Protein AF-A0A7C3X673-F1 (afdb_monomer_lite)

Sequence (249 aa):
MVLISVHFESSAYFNYINYHLGVKIGDMYFELKGDTSVLAHLINKYATKITVDEGGYGYSAEVPESVALAVEYLASIRTSMKEEVEEIVRTGTTKLHKFAEELGLSVEGRTVSSILSTDMTFQNLRLCLIDYPALTLSLCEKTIKFRSEGTGNFLRRLMRGGATEDEMSALEGISLLGERAQEKYMRRLAAGTLSKKALAVAVYRSLSSSKSASRETIKEGVEWLKKNGHEEKAAELIVKKALCEGGCS

Structure (mmCIF, N/CA/C/O backbone):
data_AF-A0A7C3X673-F1
#
_entry.id   AF-A0A7C3X673-F1
#
loop_
_atom_site.group_PDB
_atom_site.id
_atom_site.type_symbol
_atom_site.label_atom_id
_atom_site.label_alt_id
_atom_site.label_comp_id
_atom_site.label_asym_id
_atom_site.label_entity_id
_atom_site.label_seq_id
_atom_site.pdbx_PDB_ins_code
_atom_site.Cartn_x
_atom_site.Cartn_y
_atom_site.Cartn_z
_atom_site.occupancy
_atom_site.B_iso_or_equiv
_atom_site.auth_seq_id
_atom_site.auth_comp_id
_atom_site.auth_asym_id
_atom_site.auth_atom_id
_atom_site.pdbx_PDB_model_num
ATOM 1 N N . MET A 1 1 ? 11.459 -5.564 -29.380 1.00 86.12 1 MET A N 1
ATOM 2 C CA . MET A 1 1 ? 12.667 -4.937 -28.793 1.00 86.12 1 MET A CA 1
ATOM 3 C C . MET A 1 1 ? 12.319 -3.502 -28.469 1.00 86.12 1 MET A C 1
ATOM 5 O O . MET A 1 1 ? 11.624 -2.878 -29.262 1.00 86.12 1 MET A O 1
ATOM 9 N N . VAL A 1 2 ? 12.763 -3.010 -27.319 1.00 91.19 2 VAL A N 1
ATOM 10 C CA . VAL A 1 2 ? 12.484 -1.666 -26.805 1.00 91.19 2 VAL A CA 1
ATOM 11 C C . VAL A 1 2 ? 13.810 -0.946 -26.610 1.00 91.19 2 VAL A C 1
ATOM 13 O O . VAL A 1 2 ? 14.767 -1.537 -26.110 1.00 91.19 2 VAL A O 1
ATOM 16 N N . LEU A 1 3 ? 13.862 0.321 -27.007 1.00 91.88 3 LEU A N 1
ATOM 17 C CA . LEU A 1 3 ? 15.001 1.185 -26.731 1.00 91.88 3 LEU A CA 1
ATOM 18 C C . LEU A 1 3 ? 14.810 1.844 -25.362 1.00 91.88 3 LEU A C 1
ATOM 20 O O . LEU A 1 3 ? 13.778 2.470 -25.112 1.00 91.88 3 LEU A O 1
ATOM 24 N N . ILE A 1 4 ? 15.808 1.700 -24.497 1.00 91.88 4 ILE A N 1
ATOM 25 C CA . ILE A 1 4 ? 15.893 2.399 -23.216 1.00 91.88 4 ILE A CA 1
ATOM 26 C C . ILE A 1 4 ? 17.081 3.344 -23.276 1.00 91.88 4 ILE A C 1
ATOM 28 O O . ILE A 1 4 ? 18.171 2.908 -23.637 1.00 91.88 4 ILE A O 1
ATOM 32 N N . SER A 1 5 ? 16.895 4.595 -22.871 1.00 90.12 5 SER A N 1
ATOM 33 C CA . SER A 1 5 ? 17.994 5.547 -22.702 1.00 90.12 5 SER A CA 1
ATOM 34 C C . SER A 1 5 ? 18.197 5.839 -21.224 1.00 90.12 5 SER A C 1
ATOM 36 O O . SER A 1 5 ? 17.246 6.118 -20.497 1.00 90.12 5 SER A O 1
ATOM 38 N N . VAL A 1 6 ? 19.435 5.734 -20.761 1.00 88.31 6 VAL A N 1
ATOM 39 C CA . VAL A 1 6 ? 19.838 6.030 -19.389 1.00 88.31 6 VAL A CA 1
ATOM 40 C C . VAL A 1 6 ? 20.651 7.311 -19.418 1.00 88.31 6 VAL A C 1
ATOM 42 O O . VAL A 1 6 ? 21.690 7.373 -20.072 1.00 88.31 6 VAL A O 1
ATOM 45 N N . HIS A 1 7 ? 20.179 8.323 -18.700 1.00 87.56 7 HIS A N 1
ATOM 46 C CA . HIS A 1 7 ? 20.768 9.656 -18.670 1.00 87.56 7 HIS A CA 1
ATOM 47 C C . HIS A 1 7 ? 21.308 9.965 -17.283 1.00 87.56 7 HIS A C 1
ATOM 49 O O . HIS A 1 7 ? 20.688 9.632 -16.272 1.00 87.56 7 HIS A O 1
ATOM 55 N N . PHE A 1 8 ? 22.458 10.626 -17.242 1.00 81.94 8 PHE A N 1
ATOM 56 C CA . PHE A 1 8 ? 23.031 11.145 -16.012 1.00 81.94 8 PHE A CA 1
ATOM 57 C C . PHE A 1 8 ? 22.942 12.667 -16.028 1.00 81.94 8 PHE A C 1
ATOM 59 O O . PHE A 1 8 ? 23.611 13.328 -16.821 1.00 81.94 8 PHE A O 1
ATOM 66 N N . GLU A 1 9 ? 22.125 13.223 -15.142 1.00 75.25 9 GLU A N 1
ATOM 67 C CA . GLU A 1 9 ? 21.991 14.664 -14.972 1.00 75.25 9 GLU A CA 1
ATOM 68 C C . GLU A 1 9 ? 22.699 15.085 -13.688 1.00 75.25 9 GLU A C 1
ATOM 70 O O . GLU A 1 9 ? 22.472 14.513 -12.625 1.00 75.25 9 GLU A O 1
ATOM 75 N N . SER A 1 10 ? 23.554 16.103 -13.762 1.00 72.12 10 SER A N 1
ATOM 76 C CA . SER A 1 10 ? 24.190 16.692 -12.583 1.00 72.12 10 SER A CA 1
ATOM 77 C C . SER A 1 10 ? 23.930 18.188 -12.521 1.00 72.12 10 SER A C 1
ATOM 79 O O . SER A 1 10 ? 24.108 18.887 -13.517 1.00 72.12 10 SER A O 1
ATOM 81 N N . SER A 1 11 ? 23.572 18.689 -11.343 1.00 73.75 11 SER A N 1
ATOM 82 C CA . SER A 1 11 ? 23.434 20.116 -11.059 1.00 73.75 11 SER A CA 1
ATOM 83 C C . SER A 1 11 ? 24.325 20.507 -9.882 1.00 73.75 11 SER A C 1
ATOM 85 O O . SER A 1 11 ? 24.439 19.776 -8.900 1.00 73.75 11 SER A O 1
ATOM 87 N N . ALA A 1 12 ? 24.980 21.662 -9.979 1.00 73.81 12 ALA A N 1
ATOM 88 C CA . ALA A 1 12 ? 25.791 22.215 -8.900 1.00 73.81 12 ALA A CA 1
ATOM 89 C C . ALA A 1 12 ? 25.070 23.416 -8.278 1.00 73.81 12 ALA A C 1
ATOM 91 O O . ALA A 1 12 ? 24.723 24.365 -8.979 1.00 73.81 12 ALA A O 1
ATOM 92 N N . TYR A 1 13 ? 24.859 23.382 -6.962 1.00 64.81 13 TYR A N 1
ATOM 93 C CA . TYR A 1 13 ? 24.328 24.499 -6.180 1.00 64.81 13 TYR A CA 1
ATOM 94 C C . TYR A 1 13 ? 25.318 24.840 -5.062 1.00 64.81 13 TYR A C 1
ATOM 96 O O . TYR A 1 13 ? 25.496 24.073 -4.113 1.00 64.81 13 TYR A O 1
ATOM 104 N N .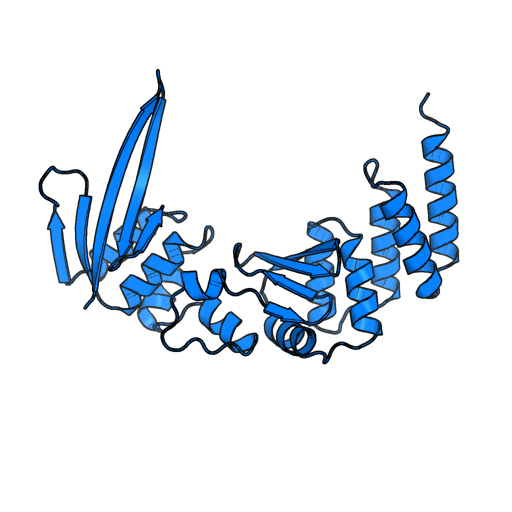 PHE A 1 14 ? 25.973 26.002 -5.172 1.00 78.19 14 PHE A N 1
ATOM 105 C CA . PHE A 1 14 ? 27.088 26.405 -4.302 1.00 78.19 14 PHE A CA 1
ATOM 106 C C . PHE A 1 14 ? 28.176 25.314 -4.212 1.00 78.19 14 PHE A C 1
ATOM 108 O O . PHE A 1 14 ? 28.870 25.068 -5.193 1.00 78.19 14 PHE A O 1
ATOM 115 N N . ASN A 1 15 ? 28.309 24.657 -3.054 1.00 76.69 15 ASN A N 1
ATOM 116 C CA . ASN A 1 15 ? 29.322 23.640 -2.760 1.00 76.69 15 ASN A CA 1
ATOM 117 C C . ASN A 1 15 ? 28.776 22.203 -2.863 1.00 76.69 15 ASN A C 1
ATOM 119 O O . ASN A 1 15 ? 29.459 21.263 -2.462 1.00 76.69 15 ASN A O 1
ATOM 123 N N . TYR A 1 16 ? 27.545 22.025 -3.350 1.00 64.88 16 TYR A N 1
ATOM 124 C CA . TYR A 1 16 ? 26.889 20.724 -3.459 1.00 64.88 16 TYR A CA 1
ATOM 125 C C . TYR A 1 16 ? 26.681 20.350 -4.925 1.00 64.88 16 TYR A C 1
ATOM 127 O O . TYR A 1 16 ? 26.150 21.142 -5.703 1.00 64.88 16 TYR A O 1
ATOM 135 N N . ILE A 1 17 ? 27.081 19.130 -5.288 1.00 72.94 17 ILE A N 1
ATOM 136 C CA . ILE A 1 17 ? 26.741 18.503 -6.567 1.00 72.94 17 ILE A CA 1
ATOM 137 C C . ILE A 1 17 ? 25.599 17.531 -6.295 1.00 72.94 17 ILE A C 1
ATOM 139 O O . ILE A 1 17 ? 25.773 16.559 -5.560 1.00 72.94 17 ILE A O 1
ATOM 143 N N . ASN A 1 18 ? 24.446 17.795 -6.898 1.00 71.00 18 ASN A N 1
ATOM 144 C CA . ASN A 1 18 ? 23.345 16.849 -6.977 1.00 71.00 18 ASN A CA 1
ATOM 145 C C . ASN A 1 18 ? 23.439 16.108 -8.305 1.00 71.00 18 ASN A C 1
ATOM 147 O O . ASN A 1 18 ? 23.712 16.715 -9.340 1.00 71.00 18 ASN A O 1
ATOM 151 N N . TYR A 1 19 ? 23.198 14.804 -8.280 1.00 71.94 19 TYR A N 1
ATOM 152 C CA . TYR A 1 19 ? 23.100 13.993 -9.482 1.00 71.94 19 TYR A CA 1
ATOM 153 C C . TYR A 1 19 ? 21.809 13.184 -9.461 1.00 71.94 19 TYR A C 1
ATOM 155 O O . TYR A 1 19 ? 21.394 12.688 -8.414 1.00 71.94 19 TYR A O 1
ATOM 163 N N . HIS A 1 20 ? 21.196 13.051 -10.631 1.00 75.62 20 HIS A N 1
ATOM 164 C CA . HIS A 1 20 ? 19.985 12.285 -10.866 1.00 75.62 20 HIS A CA 1
ATOM 165 C C . HIS A 1 20 ? 20.243 11.326 -12.024 1.00 75.62 20 HIS A C 1
ATOM 167 O O . HIS A 1 20 ? 20.805 11.702 -13.054 1.00 75.62 20 HIS A O 1
ATOM 173 N N . LEU A 1 21 ? 19.848 10.069 -11.839 1.00 84.19 21 LEU A N 1
ATOM 174 C CA . LEU A 1 21 ? 19.863 9.085 -12.909 1.00 84.19 21 LEU A CA 1
ATOM 175 C C . LEU A 1 21 ? 18.448 8.968 -13.470 1.00 84.19 21 LEU A C 1
ATOM 177 O O . LEU A 1 21 ? 17.522 8.570 -12.763 1.00 84.19 21 LEU A O 1
ATOM 181 N N . GLY A 1 22 ? 18.300 9.332 -14.735 1.00 86.88 22 GLY A N 1
ATOM 182 C CA . GLY A 1 22 ? 17.059 9.239 -15.481 1.00 86.88 22 GLY A CA 1
ATOM 183 C C . GLY A 1 22 ? 17.035 8.008 -16.370 1.00 86.88 22 GLY A C 1
ATOM 184 O O . GLY A 1 22 ? 18.058 7.614 -16.931 1.00 86.88 22 GLY A O 1
ATOM 185 N N . VAL A 1 23 ? 15.861 7.417 -16.540 1.00 88.81 23 VAL A N 1
ATOM 186 C CA . VAL A 1 23 ? 15.622 6.375 -17.533 1.00 88.81 23 VAL A CA 1
ATOM 187 C C . VAL A 1 23 ? 14.457 6.783 -18.416 1.00 88.81 23 VAL A C 1
ATOM 189 O O . VAL A 1 23 ? 13.364 7.057 -17.926 1.00 88.81 23 VAL A O 1
ATOM 192 N N . LYS A 1 24 ? 14.677 6.787 -19.727 1.00 89.50 24 LYS A N 1
ATOM 193 C CA . LYS A 1 24 ? 13.654 7.011 -20.738 1.00 89.50 24 LYS A CA 1
ATOM 194 C C . LYS A 1 24 ? 13.282 5.691 -21.409 1.00 89.50 24 LYS A C 1
ATOM 196 O O . LYS A 1 24 ? 14.154 4.987 -21.915 1.00 89.50 24 LYS A O 1
ATOM 201 N N . ILE A 1 25 ? 11.991 5.367 -21.423 1.00 88.19 25 ILE A N 1
ATOM 202 C CA . ILE A 1 25 ? 11.423 4.196 -22.106 1.00 88.19 25 ILE A CA 1
ATOM 203 C C . ILE A 1 25 ? 10.307 4.697 -23.026 1.00 88.19 25 ILE A C 1
ATOM 205 O O . ILE A 1 25 ? 9.257 5.138 -22.553 1.00 88.19 25 ILE A O 1
ATOM 209 N N . GLY A 1 26 ? 10.537 4.669 -24.342 1.00 83.38 26 GLY A N 1
ATOM 210 C CA . GLY A 1 26 ? 9.650 5.345 -25.296 1.00 83.38 26 GLY A CA 1
ATOM 211 C C . GLY A 1 26 ? 9.579 6.849 -25.004 1.00 83.38 26 GLY A C 1
ATOM 212 O O . GLY A 1 26 ? 10.613 7.507 -24.913 1.00 83.38 26 GLY A O 1
ATOM 213 N N . ASP A 1 27 ? 8.374 7.382 -24.805 1.00 81.19 27 ASP A N 1
ATOM 214 C CA . ASP A 1 27 ? 8.157 8.797 -24.461 1.00 81.19 27 ASP A CA 1
ATOM 215 C C . ASP A 1 27 ? 8.149 9.075 -22.948 1.00 81.19 27 ASP A C 1
ATOM 217 O O . ASP A 1 27 ? 8.059 10.229 -22.527 1.00 81.19 27 ASP A O 1
ATOM 221 N N . MET A 1 28 ? 8.248 8.038 -22.111 1.00 82.25 28 MET A N 1
ATOM 222 C CA . MET A 1 28 ? 8.184 8.182 -20.656 1.00 82.25 28 MET A CA 1
ATOM 223 C C . MET A 1 28 ? 9.577 8.367 -20.061 1.00 82.25 28 MET A C 1
ATOM 225 O O . MET A 1 28 ? 10.482 7.588 -20.354 1.00 82.25 28 MET A O 1
ATOM 229 N N . TYR A 1 29 ? 9.729 9.368 -19.193 1.00 85.19 29 TYR A N 1
ATOM 230 C CA . TYR A 1 29 ? 10.938 9.604 -18.407 1.00 85.19 29 TYR A CA 1
ATOM 231 C C . TYR A 1 29 ? 10.685 9.288 -16.934 1.00 85.19 29 TYR A C 1
ATOM 233 O O . TYR A 1 29 ? 9.700 9.743 -16.349 1.00 85.19 29 TYR A O 1
ATOM 241 N N . PHE A 1 30 ? 11.602 8.539 -16.335 1.00 83.19 30 PHE A N 1
ATOM 242 C CA . PHE A 1 30 ? 11.561 8.142 -14.939 1.00 83.19 30 PHE A CA 1
ATOM 243 C C . PHE A 1 30 ? 12.844 8.567 -14.244 1.00 83.19 30 PHE A C 1
ATOM 245 O O . PHE A 1 30 ? 13.936 8.201 -14.668 1.00 83.19 30 PHE A O 1
ATOM 252 N N . GLU A 1 31 ? 12.719 9.276 -13.129 1.00 83.50 31 GLU A N 1
ATOM 253 C CA . GLU A 1 31 ? 13.823 9.369 -12.181 1.00 83.50 31 GLU A CA 1
ATOM 254 C C . GLU A 1 31 ? 13.985 8.007 -11.496 1.00 83.50 31 GLU A C 1
ATOM 256 O O . GLU A 1 31 ? 13.018 7.460 -10.949 1.00 83.50 31 GLU A O 1
ATOM 261 N N . LEU A 1 32 ? 15.188 7.431 -11.539 1.00 79.69 32 LEU A N 1
ATOM 262 C CA . LEU A 1 32 ? 15.427 6.126 -10.942 1.00 79.69 32 LEU A CA 1
ATOM 263 C C . LEU A 1 32 ? 15.353 6.235 -9.414 1.00 79.69 32 LEU A C 1
ATOM 265 O O . LEU A 1 32 ? 16.250 6.764 -8.764 1.00 79.69 32 LEU A O 1
ATOM 269 N N . LYS A 1 33 ? 14.289 5.674 -8.833 1.00 70.50 33 LYS A N 1
ATOM 270 C CA . LYS A 1 33 ? 14.133 5.554 -7.374 1.00 70.50 33 LYS A CA 1
ATOM 271 C C . LYS A 1 33 ? 14.804 4.308 -6.782 1.00 70.50 33 LYS A C 1
ATOM 273 O O . LYS A 1 33 ? 14.897 4.206 -5.559 1.00 70.50 33 LYS A O 1
ATOM 278 N N . GLY A 1 34 ? 15.175 3.345 -7.626 1.00 69.00 34 GLY A N 1
ATOM 279 C CA . GLY A 1 34 ? 15.757 2.055 -7.248 1.00 69.00 34 GLY A CA 1
ATOM 280 C C . GLY A 1 34 ? 17.289 2.017 -7.286 1.00 69.00 34 GLY A C 1
ATOM 281 O O . GLY A 1 34 ? 17.956 3.019 -7.528 1.00 69.00 34 GLY A O 1
ATOM 282 N N . ASP A 1 35 ? 17.852 0.830 -7.050 1.00 79.31 35 ASP A N 1
ATOM 283 C CA . ASP A 1 35 ? 19.300 0.596 -7.031 1.00 79.31 35 ASP A CA 1
ATOM 284 C C . ASP A 1 35 ? 19.902 0.618 -8.452 1.00 79.31 35 ASP A C 1
ATOM 286 O O . ASP A 1 35 ? 19.551 -0.190 -9.320 1.00 79.31 35 ASP A O 1
ATOM 290 N N . THR A 1 36 ? 20.847 1.532 -8.680 1.00 83.00 36 THR A N 1
ATOM 291 C CA . THR A 1 36 ? 21.546 1.714 -9.962 1.00 83.00 36 THR A CA 1
ATOM 292 C C . THR A 1 36 ? 22.346 0.477 -10.380 1.00 83.00 36 THR A C 1
ATOM 294 O O . THR A 1 36 ? 22.494 0.214 -11.576 1.00 83.00 36 THR A O 1
ATOM 297 N N . SER A 1 37 ? 22.818 -0.326 -9.422 1.00 84.62 37 SER A N 1
ATOM 298 C CA . SER A 1 37 ? 23.549 -1.566 -9.696 1.00 84.62 37 SER A CA 1
ATOM 299 C C . SER A 1 37 ? 22.646 -2.646 -10.294 1.00 84.62 37 SER A C 1
ATOM 301 O O . SER A 1 37 ? 23.075 -3.399 -11.173 1.00 84.62 37 SER A O 1
ATOM 303 N N . VAL A 1 38 ? 21.373 -2.685 -9.885 1.00 87.25 38 VAL A N 1
ATOM 304 C CA . VAL A 1 38 ? 20.370 -3.605 -10.438 1.00 87.25 38 VAL A CA 1
ATOM 305 C C . VAL A 1 38 ? 20.029 -3.202 -11.870 1.00 87.25 38 VAL A C 1
ATOM 307 O O . VAL A 1 38 ? 19.997 -4.065 -12.746 1.00 87.25 38 VAL A O 1
ATOM 310 N N . LEU A 1 39 ? 19.869 -1.902 -12.139 1.00 88.75 39 LEU A N 1
ATOM 311 C CA . LEU A 1 39 ? 19.672 -1.391 -13.500 1.00 88.75 39 LEU A CA 1
ATOM 312 C C . LEU A 1 39 ? 20.838 -1.778 -14.423 1.00 88.75 39 LEU A C 1
ATOM 314 O O . LEU A 1 39 ? 20.620 -2.360 -15.487 1.00 88.75 39 LEU A O 1
ATOM 318 N N . ALA A 1 40 ? 22.076 -1.507 -13.996 1.00 88.00 40 ALA A N 1
ATOM 319 C CA . ALA A 1 40 ? 23.271 -1.848 -14.764 1.00 88.00 40 ALA A CA 1
ATOM 320 C C . ALA A 1 40 ? 23.372 -3.358 -15.025 1.00 88.00 40 ALA A C 1
ATOM 322 O O . ALA A 1 40 ? 23.737 -3.776 -16.123 1.00 88.00 40 ALA A O 1
ATOM 323 N N . HIS A 1 41 ? 23.008 -4.189 -14.041 1.00 89.88 41 HIS A N 1
ATOM 324 C CA . HIS A 1 41 ? 22.981 -5.640 -14.206 1.00 89.88 41 HIS A CA 1
ATOM 325 C C . HIS A 1 41 ? 22.013 -6.086 -15.306 1.00 89.88 41 HIS A C 1
ATOM 327 O O . HIS A 1 41 ? 22.398 -6.888 -16.157 1.00 89.88 41 HIS A O 1
ATOM 333 N N . LEU A 1 42 ? 20.783 -5.565 -15.303 1.00 91.56 42 LEU A N 1
ATOM 334 C CA . LEU A 1 42 ? 19.761 -5.919 -16.292 1.00 91.56 42 LEU A CA 1
ATOM 335 C C . LEU A 1 42 ? 20.205 -5.547 -17.701 1.00 91.56 42 LEU A C 1
ATOM 337 O O . LEU A 1 42 ? 20.123 -6.364 -18.615 1.00 91.56 42 LEU A O 1
ATOM 341 N N . ILE A 1 43 ? 20.717 -4.329 -17.864 1.00 92.00 43 ILE A N 1
ATOM 342 C CA . ILE A 1 43 ? 21.147 -3.829 -19.166 1.00 92.00 43 ILE A CA 1
ATOM 343 C C . ILE A 1 43 ? 22.346 -4.633 -19.669 1.00 92.00 43 ILE A C 1
ATOM 345 O O . ILE A 1 43 ? 22.289 -5.170 -20.769 1.00 92.00 43 ILE A O 1
ATOM 349 N N . ASN A 1 44 ? 23.389 -4.818 -18.856 1.00 90.62 44 ASN A N 1
ATOM 350 C CA . ASN A 1 44 ? 24.581 -5.564 -19.275 1.00 90.62 44 ASN A CA 1
ATOM 351 C C . ASN A 1 44 ? 24.286 -7.024 -19.636 1.00 90.62 44 ASN A C 1
ATOM 353 O O . ASN A 1 44 ? 24.976 -7.607 -20.468 1.00 90.62 44 ASN A O 1
ATOM 357 N N . LYS A 1 45 ? 23.293 -7.634 -18.983 1.00 94.75 45 LYS A N 1
ATOM 358 C CA . LYS A 1 45 ? 22.947 -9.042 -19.186 1.00 94.75 45 LYS A CA 1
ATOM 359 C C . LYS A 1 45 ? 22.029 -9.264 -20.386 1.00 94.75 45 LYS A C 1
ATOM 361 O O . LYS A 1 45 ? 22.157 -10.292 -21.045 1.00 94.75 45 LYS A O 1
ATOM 366 N N . TYR A 1 46 ? 21.096 -8.346 -20.638 1.00 95.25 46 TYR A N 1
ATOM 367 C CA . TYR A 1 46 ? 20.008 -8.566 -21.594 1.00 95.25 46 TYR A CA 1
ATOM 368 C C . TYR A 1 46 ? 20.006 -7.621 -22.800 1.00 95.25 46 TYR A C 1
ATOM 370 O O . TYR A 1 46 ? 19.231 -7.854 -23.729 1.00 95.25 46 TYR A O 1
ATOM 378 N N . ALA A 1 47 ? 20.832 -6.572 -22.816 1.00 93.38 47 ALA A N 1
ATOM 379 C CA . ALA A 1 47 ? 20.920 -5.693 -23.974 1.00 93.38 47 ALA A CA 1
ATOM 380 C C . ALA A 1 47 ? 21.567 -6.411 -25.160 1.00 93.38 47 ALA A C 1
ATOM 382 O O . ALA A 1 47 ? 22.639 -7.003 -25.045 1.00 93.38 47 ALA A O 1
ATOM 383 N N . THR A 1 48 ? 20.931 -6.317 -26.325 1.00 92.62 48 THR A N 1
ATOM 384 C CA . THR A 1 48 ? 21.505 -6.816 -27.583 1.00 92.62 48 THR A CA 1
ATOM 385 C C . THR A 1 48 ? 22.482 -5.825 -28.193 1.00 92.62 48 THR A C 1
ATOM 387 O O . THR A 1 48 ? 23.399 -6.216 -28.913 1.00 92.62 48 THR A O 1
ATOM 390 N N . LYS A 1 49 ? 22.292 -4.537 -27.903 1.00 93.12 49 LYS A N 1
ATOM 391 C CA . LYS A 1 49 ? 23.140 -3.449 -28.374 1.00 93.12 49 LYS A CA 1
ATOM 392 C C . LYS A 1 49 ? 23.139 -2.325 -27.351 1.00 93.12 49 LYS A C 1
ATOM 394 O O . LYS A 1 49 ? 22.082 -1.965 -26.841 1.00 93.12 49 LYS A O 1
ATOM 399 N N . ILE A 1 50 ? 24.315 -1.759 -27.094 1.00 91.75 50 ILE A N 1
ATOM 400 C CA . ILE A 1 50 ? 24.501 -0.574 -26.256 1.00 91.75 50 ILE A CA 1
ATOM 401 C C . ILE A 1 50 ? 25.237 0.466 -27.095 1.00 91.75 50 ILE A C 1
ATOM 403 O O . ILE A 1 50 ? 26.252 0.160 -27.721 1.00 91.75 50 ILE A O 1
ATOM 407 N N . THR A 1 51 ? 24.708 1.683 -27.123 1.00 91.12 51 THR A N 1
ATOM 408 C CA . THR A 1 51 ? 25.288 2.831 -27.825 1.00 91.12 51 THR A CA 1
ATOM 409 C C . THR A 1 51 ? 25.459 3.953 -26.813 1.00 91.12 51 THR A C 1
ATOM 411 O O . THR A 1 51 ? 24.517 4.273 -26.099 1.00 91.12 51 THR A O 1
ATOM 414 N N . VAL A 1 52 ? 26.653 4.527 -26.713 1.00 87.38 52 VAL A N 1
ATOM 415 C CA . VAL A 1 52 ? 26.884 5.705 -25.865 1.00 87.38 52 VAL A CA 1
ATOM 416 C C . VAL A 1 52 ? 26.299 6.922 -26.575 1.00 87.38 52 VAL A C 1
ATOM 418 O O . VAL A 1 52 ? 26.533 7.090 -27.773 1.00 87.38 52 VAL A O 1
ATOM 421 N N . ASP A 1 53 ? 25.538 7.745 -25.857 1.00 81.38 53 ASP A N 1
ATOM 422 C CA . ASP A 1 53 ? 24.891 8.916 -26.450 1.00 81.38 53 ASP A CA 1
ATOM 423 C C . ASP A 1 53 ? 25.944 9.988 -26.802 1.00 81.38 53 ASP A C 1
ATOM 425 O O . ASP A 1 53 ? 26.923 10.199 -26.072 1.00 81.38 53 ASP A O 1
ATOM 429 N N . GLU A 1 54 ? 25.754 10.681 -27.929 1.00 67.12 54 GLU A N 1
ATOM 430 C CA . GLU A 1 54 ? 26.655 11.753 -28.365 1.00 67.12 54 GLU A CA 1
ATOM 431 C C . GLU A 1 54 ? 26.699 12.872 -27.307 1.00 67.12 54 GLU A C 1
ATOM 433 O O . GLU A 1 54 ? 25.677 13.452 -26.952 1.00 67.12 54 GLU A O 1
ATOM 438 N N . GLY A 1 55 ? 27.891 13.163 -26.773 1.00 66.69 55 GLY A N 1
ATOM 439 C CA . GLY A 1 55 ? 28.083 14.139 -25.690 1.00 66.69 55 GLY A CA 1
ATOM 440 C C . GLY A 1 55 ? 28.379 13.540 -24.309 1.00 66.69 55 GLY A C 1
ATOM 441 O O . GLY A 1 55 ? 28.730 14.292 -23.407 1.00 66.69 55 GLY A O 1
ATOM 442 N N . GLY A 1 56 ? 28.334 12.210 -24.144 1.00 58.16 56 GLY A N 1
ATOM 443 C CA . GLY A 1 56 ? 29.004 11.503 -23.038 1.00 58.16 56 GLY A CA 1
ATOM 444 C C . GLY A 1 56 ? 28.267 11.419 -21.692 1.00 58.16 56 GLY A C 1
ATOM 445 O O . GLY A 1 56 ? 28.846 10.909 -20.736 1.00 58.16 56 GLY A O 1
ATOM 446 N N . TYR A 1 57 ? 27.006 11.852 -21.601 1.00 73.50 57 TYR A N 1
ATOM 447 C CA . TYR A 1 57 ? 26.215 11.833 -20.354 1.00 73.50 57 TYR A CA 1
ATOM 448 C C . TYR A 1 57 ? 25.041 10.842 -20.389 1.00 73.50 57 TYR A C 1
ATOM 450 O O . TYR A 1 57 ? 23.952 11.112 -19.881 1.00 73.50 57 TYR A O 1
ATOM 458 N N . GLY A 1 58 ? 25.251 9.678 -21.001 1.00 85.38 58 GLY A N 1
ATOM 459 C CA . GLY A 1 58 ? 24.234 8.637 -21.068 1.00 85.38 58 GLY A CA 1
ATOM 460 C C . GLY A 1 58 ? 24.554 7.539 -22.068 1.00 85.38 58 GLY A C 1
ATOM 461 O O . GLY A 1 58 ? 25.577 7.564 -22.759 1.00 85.38 58 GLY A O 1
ATOM 462 N N . TYR A 1 59 ? 23.672 6.553 -22.124 1.00 89.94 59 TYR A N 1
ATOM 463 C CA . TYR A 1 59 ? 23.712 5.507 -23.132 1.00 89.94 59 TYR A CA 1
ATOM 464 C C . TYR A 1 59 ? 22.305 5.019 -23.451 1.00 89.94 59 TYR A C 1
ATOM 466 O O . TYR A 1 59 ? 21.409 5.030 -22.608 1.00 89.94 59 TYR A O 1
ATOM 474 N N . SER A 1 60 ? 22.150 4.499 -24.657 1.00 92.06 60 SER A N 1
ATOM 475 C CA . SER A 1 60 ? 20.939 3.853 -25.130 1.00 92.06 60 SER A CA 1
ATOM 476 C C . SER A 1 60 ? 21.179 2.356 -25.322 1.00 92.06 60 SER A C 1
ATOM 478 O O . SER A 1 60 ? 22.205 1.940 -25.865 1.00 92.06 60 SER A O 1
ATOM 480 N N . ALA A 1 61 ? 20.242 1.529 -24.869 1.00 93.62 61 ALA A N 1
ATOM 481 C CA . ALA A 1 61 ? 20.312 0.077 -24.932 1.00 93.62 61 ALA A CA 1
ATOM 482 C C . ALA A 1 61 ? 19.044 -0.511 -25.562 1.00 93.62 61 ALA A C 1
ATOM 484 O O . ALA A 1 61 ? 17.925 -0.163 -25.182 1.00 93.62 61 ALA A O 1
ATOM 485 N N . GLU A 1 62 ? 19.220 -1.428 -26.509 1.00 95.31 62 GLU A N 1
ATOM 486 C CA . GLU A 1 62 ? 18.130 -2.231 -27.066 1.00 95.31 62 GLU A CA 1
ATOM 487 C C . GLU A 1 62 ? 17.926 -3.471 -26.196 1.00 95.31 62 GLU A C 1
ATOM 489 O O . GLU A 1 62 ? 18.837 -4.290 -26.056 1.00 95.31 62 GLU A O 1
ATOM 494 N N . VAL A 1 63 ? 16.739 -3.610 -25.604 1.00 95.19 63 VAL A N 1
ATOM 495 C CA . VAL A 1 63 ? 16.409 -4.702 -24.679 1.00 95.19 63 VAL A CA 1
ATOM 496 C C . VAL A 1 63 ? 15.052 -5.350 -25.006 1.00 95.19 63 VAL A C 1
ATOM 498 O O . VAL A 1 63 ? 14.214 -4.756 -25.694 1.00 95.19 63 VAL A O 1
ATOM 501 N N . PRO A 1 64 ? 14.778 -6.568 -24.510 1.00 94.50 64 PRO A N 1
ATOM 502 C CA . PRO A 1 64 ? 13.442 -7.161 -24.552 1.00 94.50 64 PRO A CA 1
ATOM 503 C C . PRO A 1 64 ? 12.388 -6.341 -23.786 1.00 94.50 64 PRO A C 1
ATOM 505 O O . PRO A 1 64 ? 12.702 -5.646 -22.821 1.00 94.50 64 PRO A O 1
ATOM 508 N N . GLU A 1 65 ? 11.112 -6.484 -24.155 1.00 92.75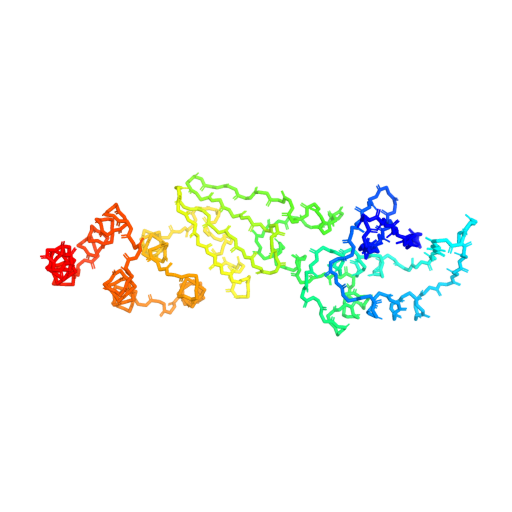 65 GLU A N 1
ATOM 509 C CA . GLU A 1 65 ? 9.990 -5.797 -23.485 1.00 92.75 65 GLU A CA 1
ATOM 510 C C . GLU A 1 65 ? 9.896 -6.125 -21.991 1.00 92.75 65 GLU A C 1
ATOM 512 O O . GLU A 1 65 ? 9.646 -5.239 -21.177 1.00 92.75 65 GLU A O 1
ATOM 517 N N . SER A 1 66 ? 10.175 -7.373 -21.602 1.00 93.62 66 SER A N 1
ATOM 518 C CA . SER A 1 66 ? 10.176 -7.774 -20.192 1.00 93.62 66 SER A CA 1
ATOM 519 C C . SER A 1 66 ? 11.274 -7.083 -19.376 1.00 93.62 66 SER A C 1
ATOM 521 O O . SER A 1 66 ? 11.083 -6.821 -18.189 1.00 93.62 66 SER A O 1
ATOM 523 N N . VAL A 1 67 ? 12.399 -6.725 -20.006 1.00 94.06 67 VAL A N 1
ATOM 524 C CA . VAL A 1 67 ? 13.469 -5.934 -19.380 1.00 94.06 67 VAL A CA 1
ATOM 525 C C . VAL A 1 67 ? 13.051 -4.476 -19.254 1.00 94.06 67 VAL A C 1
ATOM 527 O O . VAL A 1 67 ? 13.250 -3.885 -18.197 1.00 94.06 67 VAL A O 1
ATOM 530 N N . ALA A 1 68 ? 12.408 -3.905 -20.274 1.00 92.75 68 ALA A N 1
ATOM 531 C CA . ALA A 1 68 ? 11.842 -2.561 -20.172 1.00 92.75 68 ALA A CA 1
ATOM 532 C C . ALA A 1 68 ? 10.805 -2.457 -19.047 1.00 92.75 68 ALA A C 1
ATOM 534 O O . ALA A 1 68 ? 10.865 -1.525 -18.247 1.00 92.75 68 ALA A O 1
ATOM 535 N N . LEU A 1 69 ? 9.936 -3.458 -18.903 1.00 92.94 69 LEU A N 1
ATOM 536 C CA . LEU A 1 69 ? 8.985 -3.530 -17.796 1.00 92.94 69 LEU A CA 1
ATOM 537 C C . LEU A 1 69 ? 9.680 -3.630 -16.427 1.00 92.94 69 LEU A C 1
ATOM 539 O O . LEU A 1 69 ? 9.292 -2.955 -15.474 1.00 92.94 69 LEU A O 1
ATOM 543 N N . ALA A 1 70 ? 10.711 -4.468 -16.319 1.00 93.00 70 ALA A N 1
ATOM 544 C CA . ALA A 1 70 ? 11.531 -4.602 -15.117 1.00 93.00 70 ALA A CA 1
ATOM 545 C C . ALA A 1 70 ? 12.191 -3.273 -14.712 1.00 93.00 70 ALA A C 1
ATOM 547 O O . ALA A 1 70 ? 12.207 -2.920 -13.530 1.00 93.00 70 ALA A O 1
ATOM 548 N N . VAL A 1 71 ? 12.688 -2.516 -15.690 1.00 91.88 71 VAL A N 1
ATOM 549 C CA . VAL A 1 71 ? 13.285 -1.195 -15.477 1.00 91.88 71 VAL A CA 1
ATOM 550 C C . VAL A 1 71 ? 12.231 -0.157 -15.084 1.00 91.88 71 VAL A C 1
ATOM 552 O O . VAL A 1 71 ? 12.457 0.580 -14.125 1.00 91.88 71 VAL A O 1
ATOM 555 N N . GLU A 1 72 ? 11.062 -0.133 -15.734 1.00 91.19 72 GLU A N 1
ATOM 556 C CA . GLU A 1 72 ? 9.944 0.742 -15.338 1.00 91.19 72 GLU A CA 1
ATOM 557 C C . GLU A 1 72 ? 9.529 0.475 -13.880 1.00 91.19 72 GLU A C 1
ATOM 559 O O . GLU A 1 72 ? 9.358 1.399 -13.079 1.00 91.19 72 GLU A O 1
ATOM 564 N N . TYR A 1 73 ? 9.417 -0.803 -13.512 1.00 90.75 73 TYR A N 1
ATOM 565 C CA . TYR A 1 73 ? 9.085 -1.229 -12.156 1.00 90.75 73 TYR A CA 1
ATOM 566 C C . TYR A 1 73 ? 10.139 -0.784 -11.135 1.00 90.75 73 TYR A C 1
ATOM 568 O O . TYR A 1 73 ? 9.791 -0.238 -10.087 1.00 90.75 73 TYR A O 1
ATOM 576 N N . LEU A 1 74 ? 11.427 -0.964 -11.451 1.00 89.44 74 LEU A N 1
ATOM 577 C CA . LEU A 1 74 ? 12.546 -0.517 -10.616 1.00 89.44 74 LEU A CA 1
ATOM 578 C C . LEU A 1 74 ? 12.572 1.010 -10.446 1.00 89.44 74 LEU A C 1
ATOM 580 O O . LEU A 1 74 ? 12.868 1.497 -9.356 1.00 89.44 74 LEU A O 1
ATOM 584 N N . ALA A 1 75 ? 12.248 1.767 -11.494 1.00 86.81 75 ALA A N 1
ATOM 585 C CA . ALA A 1 75 ? 12.207 3.225 -11.424 1.00 86.81 75 ALA A CA 1
ATOM 586 C C . ALA A 1 75 ? 11.006 3.733 -10.611 1.00 86.81 75 ALA A C 1
ATOM 588 O O . ALA A 1 75 ? 11.097 4.745 -9.915 1.00 86.81 75 ALA A O 1
ATOM 589 N N . SER A 1 76 ? 9.895 2.998 -10.646 1.00 84.50 76 SER A N 1
ATOM 590 C CA . SER A 1 76 ? 8.656 3.386 -9.972 1.00 84.50 76 SER A CA 1
ATOM 591 C C . SER A 1 76 ? 8.622 3.007 -8.487 1.00 84.50 76 SER A C 1
ATOM 593 O O . SER A 1 76 ? 8.004 3.720 -7.693 1.00 84.50 76 SER A O 1
ATOM 595 N N . ILE A 1 77 ? 9.292 1.917 -8.087 1.00 80.94 77 ILE A N 1
ATOM 596 C CA . ILE A 1 77 ? 9.172 1.325 -6.744 1.00 80.94 77 ILE A CA 1
ATOM 597 C C . ILE A 1 77 ? 10.511 1.327 -6.004 1.00 80.94 77 ILE A C 1
ATOM 599 O O . ILE A 1 77 ? 11.494 0.727 -6.425 1.00 80.94 77 ILE A O 1
ATOM 603 N N . ARG A 1 78 ? 10.517 1.943 -4.815 1.00 70.38 78 ARG A N 1
ATOM 604 C CA . ARG A 1 78 ? 11.719 2.178 -3.987 1.00 70.38 78 ARG A CA 1
ATOM 605 C C . ARG A 1 78 ? 12.373 0.928 -3.385 1.00 70.38 78 ARG A C 1
ATOM 607 O O . ARG A 1 78 ? 13.462 1.032 -2.839 1.00 70.38 78 ARG A O 1
ATOM 614 N N . THR A 1 79 ? 11.697 -0.221 -3.376 1.00 67.00 79 THR A N 1
ATOM 615 C CA . THR A 1 79 ? 12.093 -1.386 -2.547 1.00 67.00 79 THR A CA 1
ATOM 616 C C . THR A 1 79 ? 12.364 -2.664 -3.339 1.00 67.00 79 THR A C 1
ATOM 618 O O . THR A 1 79 ? 12.441 -3.744 -2.759 1.00 67.00 79 THR A O 1
ATOM 621 N N . SER A 1 80 ? 12.516 -2.555 -4.658 1.00 70.81 80 SER A N 1
ATOM 622 C CA . SER A 1 80 ? 12.691 -3.708 -5.542 1.00 70.81 80 SER A CA 1
ATOM 623 C C . SER A 1 80 ? 14.052 -4.382 -5.332 1.00 70.81 80 SER A C 1
ATOM 625 O O . SER A 1 80 ? 15.095 -3.741 -5.448 1.00 70.81 80 SER A O 1
ATOM 627 N N . MET A 1 81 ? 14.043 -5.687 -5.043 1.00 79.94 81 MET A N 1
ATOM 628 C CA . MET A 1 81 ? 15.252 -6.514 -4.921 1.00 79.94 81 MET A CA 1
ATOM 629 C C . MET A 1 81 ? 15.656 -7.097 -6.278 1.00 79.94 81 MET A C 1
ATOM 631 O O . MET A 1 81 ? 14.809 -7.297 -7.149 1.00 79.94 81 MET A O 1
ATOM 635 N N . LYS A 1 82 ? 16.938 -7.434 -6.450 1.00 84.62 82 LYS A N 1
ATOM 636 C CA . LYS A 1 82 ? 17.468 -8.005 -7.698 1.00 84.62 82 LYS A CA 1
ATOM 637 C C . LYS A 1 82 ? 16.682 -9.238 -8.158 1.00 84.62 82 LYS A C 1
ATOM 639 O O . LYS A 1 82 ? 16.353 -9.351 -9.335 1.00 84.62 82 LYS A O 1
ATOM 644 N N . GLU A 1 83 ? 16.352 -10.132 -7.232 1.00 87.94 83 GLU A N 1
ATOM 645 C CA . GLU A 1 83 ? 15.609 -11.368 -7.494 1.00 87.94 83 GLU A CA 1
ATOM 646 C C . GLU A 1 83 ? 14.200 -11.081 -8.020 1.00 87.94 83 GLU A C 1
ATOM 648 O O . GLU A 1 83 ? 13.713 -11.772 -8.909 1.00 87.94 83 GLU A O 1
ATOM 653 N N . GLU A 1 84 ? 13.551 -10.039 -7.497 1.00 88.62 84 GLU A N 1
ATOM 654 C CA . GLU A 1 84 ? 12.227 -9.621 -7.955 1.00 88.62 84 GLU A CA 1
ATOM 655 C C . GLU A 1 84 ? 12.277 -9.064 -9.375 1.00 88.62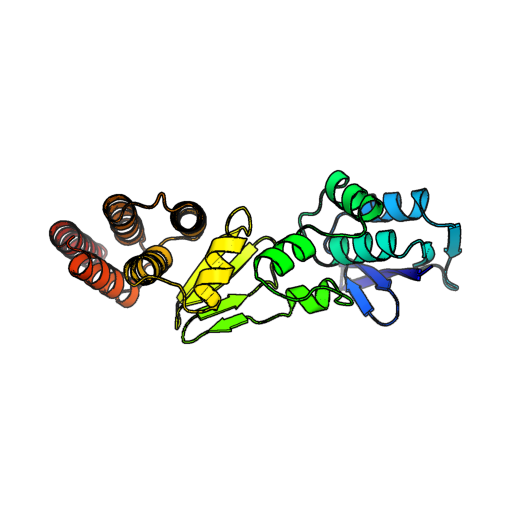 84 GLU A C 1
ATOM 657 O O . GLU A 1 84 ? 11.393 -9.352 -10.177 1.00 88.62 84 GLU A O 1
ATOM 662 N N . VAL A 1 85 ? 13.318 -8.302 -9.707 1.00 91.12 85 VAL A N 1
ATOM 663 C CA . VAL A 1 85 ? 13.443 -7.712 -11.040 1.00 91.12 85 VAL A CA 1
ATOM 664 C C . VAL A 1 85 ? 13.825 -8.760 -12.091 1.00 91.12 85 VAL A C 1
ATOM 666 O O . VAL A 1 85 ? 13.273 -8.755 -13.188 1.00 91.12 85 VAL A O 1
ATOM 669 N N . GLU A 1 86 ? 14.678 -9.726 -11.747 1.00 92.69 86 GLU A N 1
ATOM 670 C CA . GLU A 1 86 ? 14.964 -10.894 -12.599 1.00 92.69 86 GLU A CA 1
ATOM 671 C C . GLU A 1 86 ? 13.717 -11.759 -12.838 1.00 92.69 86 GLU A C 1
ATOM 673 O O . GLU A 1 86 ? 13.479 -12.237 -13.950 1.00 92.69 86 GLU A O 1
ATOM 678 N N . GLU A 1 87 ? 12.869 -11.914 -11.820 1.00 93.50 87 GLU A N 1
ATOM 679 C CA . GLU A 1 87 ? 11.593 -12.612 -11.964 1.00 93.50 87 GLU A CA 1
ATOM 680 C C . GLU A 1 87 ? 10.652 -11.898 -12.946 1.00 93.50 87 GLU A C 1
ATOM 682 O O . GLU A 1 87 ? 9.962 -12.561 -13.726 1.00 93.50 87 GLU A O 1
ATOM 687 N N . ILE A 1 88 ? 10.653 -10.561 -12.968 1.00 94.69 88 ILE A N 1
ATOM 688 C CA . ILE A 1 88 ? 9.893 -9.775 -13.954 1.00 94.69 88 ILE A CA 1
ATOM 689 C C . ILE A 1 88 ? 10.415 -10.040 -15.365 1.00 94.69 88 ILE A C 1
ATOM 691 O O . ILE A 1 88 ? 9.615 -10.289 -16.264 1.00 94.69 88 ILE A O 1
ATOM 695 N N . VAL A 1 89 ? 11.737 -10.054 -15.567 1.00 94.56 89 VAL A N 1
ATOM 696 C CA . VAL A 1 89 ? 12.325 -10.353 -16.885 1.00 94.56 89 VAL A CA 1
ATOM 697 C C . VAL A 1 89 ? 11.893 -11.734 -17.382 1.00 94.56 89 VAL A C 1
ATOM 699 O O . VAL A 1 89 ? 11.568 -11.891 -18.561 1.00 94.56 89 VAL A O 1
ATOM 702 N N . ARG A 1 90 ? 11.849 -12.722 -16.478 1.00 94.38 90 ARG A N 1
ATOM 703 C CA . ARG A 1 90 ? 11.464 -14.108 -16.779 1.00 94.38 90 ARG A CA 1
ATOM 704 C C . ARG A 1 90 ? 9.974 -14.274 -17.076 1.00 94.38 90 ARG A C 1
ATOM 706 O O . ARG A 1 90 ? 9.615 -15.056 -17.950 1.00 94.38 90 ARG A O 1
ATOM 713 N N . THR A 1 91 ? 9.115 -13.602 -16.314 1.00 92.81 91 THR A N 1
ATOM 714 C CA . THR A 1 91 ? 7.656 -13.821 -16.352 1.00 92.81 91 THR A CA 1
ATOM 715 C C . THR A 1 91 ? 6.893 -12.780 -17.161 1.00 92.81 91 THR A C 1
ATOM 717 O O . THR A 1 91 ? 5.717 -12.981 -17.453 1.00 92.81 91 THR A O 1
ATOM 720 N N . GLY A 1 92 ? 7.524 -11.652 -17.492 1.00 91.81 92 GLY A N 1
ATOM 721 C CA . GLY A 1 92 ? 6.863 -10.515 -18.131 1.00 91.81 92 GLY A CA 1
ATOM 722 C C . GLY A 1 92 ? 5.780 -9.868 -17.262 1.00 91.81 92 GLY A C 1
ATOM 723 O O . GLY A 1 92 ? 4.955 -9.125 -17.777 1.00 91.81 92 GLY A O 1
ATOM 724 N N . THR A 1 93 ? 5.741 -10.152 -15.956 1.00 91.69 93 THR A N 1
ATOM 725 C CA . THR A 1 93 ? 4.713 -9.643 -15.036 1.00 91.69 93 THR A CA 1
ATOM 726 C C . THR A 1 93 ? 5.324 -9.191 -13.718 1.00 91.69 93 THR A C 1
ATOM 728 O O . THR A 1 93 ? 6.265 -9.785 -13.200 1.00 91.69 93 THR A O 1
ATOM 731 N N . THR A 1 94 ? 4.758 -8.134 -13.135 1.00 93.19 94 THR A N 1
ATOM 732 C CA . THR A 1 94 ? 5.237 -7.561 -11.867 1.00 93.19 94 THR A CA 1
ATOM 733 C C . THR A 1 94 ? 4.342 -7.966 -10.700 1.00 93.19 94 THR A C 1
ATOM 735 O O . THR A 1 94 ? 3.202 -8.392 -10.895 1.00 93.19 94 THR A O 1
ATOM 738 N N . LYS A 1 95 ? 4.821 -7.807 -9.457 1.00 92.31 95 LYS A N 1
ATOM 739 C CA . LYS A 1 95 ? 3.949 -7.986 -8.282 1.00 92.31 95 LYS A CA 1
ATOM 740 C C . LYS A 1 95 ? 2.791 -6.987 -8.282 1.00 92.31 95 LYS A C 1
ATOM 742 O O . LYS A 1 95 ? 1.694 -7.352 -7.880 1.00 92.31 95 LYS A O 1
ATOM 747 N N . LEU A 1 96 ? 3.019 -5.764 -8.772 1.00 93.62 96 LEU A N 1
ATOM 748 C CA . LEU A 1 96 ? 1.961 -4.767 -8.939 1.00 93.62 96 LEU A CA 1
ATOM 749 C C . LEU A 1 96 ? 0.900 -5.234 -9.944 1.00 93.62 96 LEU A C 1
ATOM 751 O O . LEU A 1 96 ? -0.280 -5.089 -9.654 1.00 93.62 96 LEU A O 1
ATOM 755 N N . HIS A 1 97 ? 1.296 -5.823 -11.078 1.00 94.00 97 HIS A N 1
ATOM 756 C CA . HIS A 1 97 ? 0.353 -6.396 -12.045 1.00 94.00 97 HIS A CA 1
ATOM 757 C C . HIS A 1 97 ? -0.520 -7.472 -11.399 1.00 94.00 97 HIS A C 1
ATOM 759 O O . HIS A 1 97 ? -1.742 -7.363 -11.426 1.00 94.00 97 HIS A O 1
ATOM 765 N N . LYS A 1 98 ? 0.105 -8.443 -10.722 1.00 93.81 98 LYS A N 1
ATOM 766 C CA . LYS A 1 98 ? -0.610 -9.512 -10.005 1.00 93.81 98 LYS A CA 1
ATOM 767 C C . LYS A 1 98 ? -1.570 -8.942 -8.956 1.00 93.81 98 LYS A C 1
ATOM 769 O O . LYS A 1 98 ? -2.718 -9.358 -8.865 1.00 93.81 98 LYS A O 1
ATOM 774 N N . PHE A 1 99 ? -1.126 -7.943 -8.194 1.00 95.44 99 PHE A N 1
ATOM 775 C CA . PHE A 1 99 ? -1.967 -7.281 -7.201 1.00 95.44 99 PHE A CA 1
ATOM 776 C C . PHE A 1 99 ? -3.124 -6.486 -7.834 1.00 95.44 99 PHE A C 1
ATOM 778 O O . PHE A 1 99 ? -4.245 -6.523 -7.336 1.00 95.44 99 PHE A O 1
ATOM 785 N N . ALA A 1 100 ? -2.896 -5.792 -8.950 1.00 94.81 100 ALA A N 1
ATOM 786 C CA . ALA A 1 100 ? -3.939 -5.071 -9.676 1.00 94.81 100 ALA A CA 1
ATOM 787 C C . ALA A 1 100 ? -4.994 -6.030 -10.254 1.00 94.81 100 ALA A C 1
ATOM 789 O O . ALA A 1 100 ? -6.195 -5.769 -10.137 1.00 94.81 100 ALA A O 1
ATOM 790 N N . GLU A 1 101 ? -4.571 -7.178 -10.783 1.00 94.44 101 GLU A N 1
ATOM 791 C CA . GLU A 1 101 ? -5.477 -8.261 -11.170 1.00 94.44 101 GLU A CA 1
ATOM 792 C C . GLU A 1 101 ? -6.266 -8.775 -9.964 1.00 94.44 101 GLU A C 1
ATOM 794 O O . GLU A 1 101 ? -7.488 -8.899 -10.050 1.00 94.44 101 GLU A O 1
ATOM 799 N N . GLU A 1 102 ? -5.627 -8.998 -8.807 1.00 94.62 102 GLU A N 1
ATOM 800 C CA . GLU A 1 102 ? -6.301 -9.349 -7.546 1.00 94.62 102 GLU A CA 1
ATOM 801 C C . GLU A 1 102 ? -7.318 -8.291 -7.100 1.00 94.62 102 GLU A C 1
ATOM 803 O O . GLU A 1 102 ? -8.353 -8.648 -6.547 1.00 94.62 102 GLU A O 1
ATOM 808 N N . LEU A 1 103 ? -7.108 -7.009 -7.397 1.00 94.06 103 LEU A N 1
ATOM 809 C CA . LEU A 1 103 ? -8.101 -5.949 -7.173 1.00 94.06 103 LEU A CA 1
ATOM 810 C C . LEU A 1 103 ? -9.250 -5.970 -8.194 1.00 94.06 103 LEU A C 1
ATOM 812 O O . LEU A 1 103 ? -10.286 -5.337 -7.987 1.00 94.06 103 LEU A O 1
ATOM 816 N N . GLY A 1 104 ? -9.114 -6.755 -9.263 1.00 91.88 104 GLY A N 1
ATOM 817 C CA . GLY A 1 104 ? -10.088 -6.876 -10.344 1.00 91.88 104 GLY A CA 1
ATOM 818 C C . GLY A 1 104 ? -9.931 -5.806 -11.421 1.00 91.88 104 GLY A C 1
ATOM 819 O O . GLY A 1 104 ? -10.911 -5.506 -12.102 1.00 91.88 104 GLY A O 1
ATOM 820 N N . LEU A 1 105 ? -8.738 -5.218 -11.546 1.00 91.75 105 LEU A N 1
ATOM 821 C CA . LEU A 1 105 ? -8.383 -4.305 -12.625 1.00 91.75 105 LEU A CA 1
ATOM 822 C C . LEU A 1 105 ? -7.918 -5.108 -13.844 1.00 91.75 105 LEU A C 1
ATOM 824 O O . LEU A 1 105 ? -7.190 -6.088 -13.701 1.00 91.75 105 LEU A O 1
ATOM 828 N N . SER A 1 106 ? -8.301 -4.664 -15.042 1.00 90.19 106 SER A N 1
ATOM 829 C CA . SER A 1 106 ? -7.638 -5.131 -16.261 1.00 90.19 106 SER A CA 1
ATOM 830 C C . SER A 1 106 ? -6.238 -4.527 -16.318 1.00 90.19 106 SER A C 1
ATOM 832 O O . SER A 1 106 ? -6.081 -3.319 -16.108 1.00 90.19 106 SER A O 1
ATOM 834 N N . VAL A 1 107 ? -5.235 -5.366 -16.565 1.00 90.50 107 VAL A N 1
ATOM 835 C CA . VAL A 1 107 ? -3.819 -4.977 -16.630 1.00 90.50 107 VAL A CA 1
ATOM 836 C C . VAL A 1 107 ? -3.224 -5.075 -18.030 1.00 90.50 107 VAL A C 1
ATOM 838 O O . VAL A 1 107 ? -2.126 -4.577 -18.260 1.00 90.50 107 VAL A O 1
ATOM 841 N N . GLU A 1 108 ? -3.937 -5.689 -18.971 1.00 87.06 108 GLU A N 1
ATOM 842 C CA . GLU A 1 108 ? -3.450 -5.876 -20.333 1.00 87.06 108 GLU A CA 1
ATOM 843 C C . GLU A 1 108 ? -3.182 -4.519 -21.002 1.00 87.06 108 GLU A C 1
ATOM 845 O O . GLU A 1 108 ? -4.026 -3.621 -20.987 1.00 87.06 108 GLU A O 1
ATOM 850 N N . GLY A 1 109 ? -1.968 -4.348 -21.533 1.00 83.12 109 GLY A N 1
ATOM 851 C CA . GLY A 1 109 ? -1.524 -3.104 -22.168 1.00 83.12 109 GLY A CA 1
ATOM 852 C C . GLY A 1 109 ? -1.299 -1.921 -21.216 1.00 83.12 109 GLY A C 1
ATOM 853 O O . GLY A 1 109 ? -1.036 -0.814 -21.687 1.00 83.12 109 GLY A O 1
ATOM 854 N N . ARG A 1 110 ? -1.396 -2.109 -19.893 1.00 87.50 110 ARG A N 1
ATOM 855 C CA . ARG A 1 110 ? -1.161 -1.034 -18.918 1.00 87.50 110 ARG A CA 1
ATOM 856 C C . ARG A 1 110 ? 0.296 -0.991 -18.475 1.00 87.50 110 ARG A C 1
ATOM 858 O O . ARG A 1 110 ? 0.912 -2.013 -18.207 1.00 87.50 110 ARG A O 1
ATOM 865 N N . THR A 1 111 ? 0.822 0.222 -18.352 1.00 89.31 111 THR A N 1
ATOM 866 C CA . THR A 1 111 ? 2.157 0.480 -17.798 1.00 89.31 111 THR A CA 1
ATOM 867 C C . THR A 1 111 ? 2.127 0.461 -16.269 1.00 89.31 111 THR A C 1
ATOM 869 O O . THR A 1 111 ? 1.069 0.665 -15.658 1.00 89.31 111 THR A O 1
ATOM 872 N N . VAL A 1 112 ? 3.286 0.276 -15.625 1.00 91.06 112 VAL A N 1
ATOM 873 C CA . VAL A 1 112 ? 3.401 0.347 -14.152 1.00 91.06 112 VAL A CA 1
ATOM 874 C C . VAL A 1 112 ? 2.864 1.689 -13.652 1.00 91.06 112 VAL A C 1
ATOM 876 O O . VAL A 1 112 ? 2.060 1.738 -12.720 1.00 91.06 112 VAL A O 1
ATOM 879 N N . SER A 1 113 ? 3.227 2.770 -14.336 1.00 89.00 113 SER A N 1
ATOM 880 C CA . SER A 1 113 ? 2.809 4.136 -14.000 1.00 89.00 113 SER A CA 1
ATOM 881 C C . SER A 1 113 ? 1.299 4.352 -14.138 1.00 89.00 113 SER A C 1
ATOM 883 O O . SER A 1 113 ? 0.673 5.001 -13.292 1.00 89.00 113 SER A O 1
ATOM 885 N N . SER A 1 114 ? 0.679 3.761 -15.167 1.00 91.06 114 SER A N 1
ATOM 886 C CA . SER A 1 114 ? -0.780 3.771 -15.332 1.00 91.06 114 SER A CA 1
ATOM 887 C C . SER A 1 114 ? -1.471 3.050 -14.176 1.00 91.06 114 SER A C 1
ATOM 889 O O . SER A 1 114 ? -2.497 3.513 -13.684 1.00 91.06 114 SER A O 1
ATOM 891 N N . ILE A 1 115 ? -0.922 1.923 -13.719 1.00 93.81 115 ILE A N 1
ATOM 892 C CA . ILE A 1 115 ? -1.514 1.168 -12.612 1.00 93.81 115 ILE A CA 1
ATOM 893 C C . ILE A 1 115 ? -1.377 1.943 -11.299 1.00 93.81 115 ILE A C 1
ATOM 895 O O . ILE A 1 115 ? -2.377 2.093 -10.599 1.00 93.81 115 ILE A O 1
ATOM 899 N N . LEU A 1 116 ? -0.200 2.498 -10.993 1.00 92.38 116 LEU A N 1
ATOM 900 C CA . LEU A 1 116 ? 0.041 3.282 -9.769 1.00 92.38 116 LEU A CA 1
ATOM 901 C C . LEU A 1 116 ? -0.839 4.534 -9.667 1.00 92.38 116 LEU A C 1
ATOM 903 O O . LEU A 1 116 ? -1.237 4.916 -8.568 1.00 92.38 116 LEU A O 1
ATOM 907 N N . SER A 1 117 ? -1.163 5.151 -10.804 1.00 90.94 117 SER A N 1
ATOM 908 C CA . SER A 1 117 ? -2.065 6.308 -10.880 1.00 90.94 117 SER A CA 1
ATOM 909 C C . SER A 1 117 ? -3.552 5.936 -10.888 1.00 90.94 117 SER A C 1
ATOM 911 O O . SER A 1 117 ? -4.402 6.824 -10.930 1.00 90.94 117 SER A O 1
ATOM 913 N N . THR A 1 118 ? -3.892 4.642 -10.816 1.00 90.12 118 THR A N 1
ATOM 914 C CA . THR A 1 118 ? -5.291 4.211 -10.707 1.00 90.12 118 THR A CA 1
ATOM 915 C C . THR A 1 118 ? -5.858 4.644 -9.367 1.00 90.12 118 THR A C 1
ATOM 917 O O . THR A 1 118 ? -5.399 4.203 -8.314 1.00 90.12 118 THR A O 1
ATOM 920 N N . ASP A 1 119 ? -6.905 5.456 -9.423 1.00 83.50 119 ASP A N 1
ATOM 921 C CA . ASP A 1 119 ? -7.697 5.821 -8.261 1.00 83.50 119 ASP A CA 1
ATOM 922 C C . ASP A 1 119 ? -8.946 4.942 -8.214 1.00 83.50 119 ASP A C 1
ATOM 924 O O . ASP A 1 119 ? -9.790 4.992 -9.113 1.00 83.50 119 ASP A O 1
ATOM 928 N N . MET A 1 120 ? -9.052 4.091 -7.195 1.00 91.38 120 MET A N 1
ATOM 929 C CA . MET A 1 120 ? -10.246 3.277 -6.992 1.00 91.38 120 MET A CA 1
ATOM 930 C C . MET A 1 120 ? -11.115 3.949 -5.938 1.00 91.38 120 MET A C 1
ATOM 932 O O . MET A 1 120 ? -10.709 4.071 -4.783 1.00 91.38 120 MET A O 1
ATOM 936 N N . THR A 1 121 ? -12.328 4.340 -6.317 1.00 92.06 121 THR A N 1
ATOM 937 C CA . THR A 1 121 ? -13.297 4.974 -5.420 1.00 92.06 121 THR A CA 1
ATOM 938 C C . THR A 1 121 ? -14.590 4.175 -5.368 1.00 92.06 121 THR A C 1
ATOM 940 O O . THR A 1 121 ? -15.085 3.678 -6.379 1.00 92.06 121 THR A O 1
ATOM 943 N N . PHE A 1 122 ? -15.141 4.035 -4.166 1.00 90.50 122 PHE A N 1
ATOM 944 C CA . PHE A 1 122 ? -16.460 3.456 -3.954 1.00 90.50 122 PHE A CA 1
ATOM 945 C C . PHE A 1 122 ? -17.093 4.082 -2.713 1.00 90.50 122 PHE A C 1
ATOM 947 O O . PHE A 1 122 ? -16.577 3.925 -1.610 1.00 90.50 122 PHE A O 1
ATOM 954 N N . GLN A 1 123 ? -18.218 4.783 -2.882 1.00 88.12 123 GLN A N 1
ATOM 955 C CA . GLN A 1 123 ? -18.875 5.529 -1.801 1.00 88.12 123 GLN A CA 1
ATOM 956 C C . GLN A 1 123 ? -17.883 6.458 -1.069 1.00 88.12 123 GLN A C 1
ATOM 958 O O . GLN A 1 123 ? -17.330 7.369 -1.679 1.00 88.12 123 GLN A O 1
ATOM 963 N N . ASN A 1 124 ? -17.652 6.232 0.224 1.00 89.12 124 ASN A N 1
ATOM 964 C CA . ASN A 1 124 ? -16.732 6.985 1.075 1.00 89.12 124 ASN A CA 1
ATOM 965 C C . ASN A 1 124 ? -15.326 6.364 1.171 1.00 89.12 124 ASN A C 1
ATOM 967 O O . ASN A 1 124 ? -14.526 6.807 1.998 1.00 89.12 124 ASN A O 1
ATOM 971 N N . LEU A 1 125 ? -15.034 5.346 0.358 1.00 93.88 125 LEU A N 1
ATOM 972 C CA . LEU A 1 125 ? -13.751 4.658 0.300 1.00 93.88 125 LEU A CA 1
ATOM 973 C C . LEU A 1 125 ? -12.954 5.090 -0.928 1.00 93.88 125 LEU A C 1
ATOM 975 O O . LEU A 1 125 ? -13.478 5.147 -2.044 1.00 93.88 125 LEU A O 1
ATOM 979 N N . ARG A 1 126 ? -11.658 5.318 -0.727 1.00 95.31 126 ARG A N 1
ATOM 980 C CA . ARG A 1 126 ? -10.695 5.587 -1.796 1.00 95.31 126 ARG A CA 1
ATOM 981 C C . ARG A 1 126 ? -9.415 4.799 -1.555 1.00 95.31 126 ARG A C 1
ATOM 983 O O . ARG A 1 126 ? -8.794 4.967 -0.511 1.00 95.31 126 ARG A O 1
ATOM 990 N N . LEU A 1 127 ? -9.011 3.959 -2.500 1.00 96.19 127 LEU A N 1
ATOM 991 C CA . LEU A 1 127 ? -7.766 3.193 -2.438 1.00 96.19 127 LEU A CA 1
ATOM 992 C C . LEU A 1 127 ? -6.731 3.805 -3.387 1.00 96.19 127 LEU A C 1
ATOM 994 O O . LEU A 1 127 ? -6.945 3.863 -4.595 1.00 96.19 127 LEU A O 1
ATOM 998 N N . CYS A 1 128 ? -5.596 4.215 -2.823 1.00 94.88 128 CYS A N 1
ATOM 999 C CA . CYS A 1 128 ? -4.464 4.794 -3.537 1.00 94.88 128 CYS A CA 1
ATOM 1000 C C . CYS A 1 128 ? -3.295 3.799 -3.618 1.00 94.88 128 CYS A C 1
ATOM 1002 O O . CYS A 1 128 ? -2.880 3.231 -2.600 1.00 94.88 128 CYS A O 1
ATOM 1004 N N . LEU A 1 129 ? -2.760 3.622 -4.831 1.00 93.94 129 LEU A N 1
ATOM 1005 C CA . LEU A 1 129 ? -1.663 2.703 -5.161 1.00 93.94 129 LEU A CA 1
ATOM 1006 C C . LEU A 1 129 ? -0.313 3.409 -5.382 1.00 93.94 129 LEU A C 1
ATOM 1008 O O . LEU A 1 129 ? 0.681 2.725 -5.598 1.00 93.94 129 LEU A O 1
ATOM 1012 N N . ILE A 1 130 ? -0.262 4.746 -5.329 1.00 91.50 130 ILE A N 1
ATOM 1013 C CA . ILE A 1 130 ? 0.907 5.557 -5.729 1.00 91.50 130 ILE A CA 1
ATOM 1014 C C . ILE A 1 130 ? 2.203 5.127 -5.020 1.00 91.50 130 ILE A C 1
ATOM 1016 O O . ILE A 1 130 ? 3.260 5.093 -5.646 1.00 91.50 130 ILE A O 1
ATOM 1020 N N . ASP A 1 131 ? 2.115 4.760 -3.740 1.00 89.31 131 ASP A N 1
ATOM 1021 C CA . ASP A 1 131 ? 3.264 4.400 -2.900 1.00 89.31 131 ASP A CA 1
ATOM 1022 C C . ASP A 1 131 ? 3.498 2.879 -2.792 1.00 89.31 131 ASP A C 1
ATOM 1024 O O . ASP A 1 131 ? 4.130 2.404 -1.839 1.00 89.31 131 ASP A O 1
ATOM 1028 N N . TYR A 1 132 ? 2.991 2.090 -3.750 1.00 91.31 132 TYR A N 1
ATOM 1029 C CA . TYR A 1 132 ? 3.096 0.628 -3.738 1.00 91.31 132 TYR A CA 1
ATOM 1030 C C . TYR A 1 132 ? 4.533 0.144 -3.425 1.00 91.31 132 TYR A C 1
ATOM 1032 O O . TYR A 1 132 ? 5.499 0.657 -3.998 1.00 91.31 132 TYR A O 1
ATOM 1040 N N . PRO A 1 133 ? 4.716 -0.860 -2.539 1.00 91.56 133 PRO A N 1
ATOM 1041 C CA . PRO A 1 133 ? 3.702 -1.744 -1.944 1.00 91.56 133 PRO A CA 1
ATOM 1042 C C . PRO A 1 133 ? 2.964 -1.174 -0.725 1.00 91.56 133 PRO A C 1
ATOM 1044 O O . PRO A 1 133 ? 2.132 -1.877 -0.143 1.00 91.56 133 PRO A O 1
ATOM 1047 N N . ALA A 1 134 ? 3.258 0.063 -0.315 1.00 93.00 134 ALA A N 1
ATOM 1048 C CA . ALA A 1 134 ? 2.476 0.751 0.701 1.00 93.00 134 ALA A CA 1
ATOM 1049 C C . ALA A 1 134 ? 1.199 1.317 0.069 1.00 93.00 134 ALA A C 1
ATOM 1051 O O . ALA A 1 134 ? 1.225 2.026 -0.932 1.00 93.00 134 ALA A O 1
ATOM 1052 N N . LEU A 1 135 ? 0.067 0.973 0.662 1.00 95.00 135 LEU A N 1
ATOM 1053 C CA . LEU A 1 135 ? -1.256 1.371 0.223 1.00 95.00 135 LEU A CA 1
ATOM 1054 C C . LEU A 1 135 ? -1.834 2.376 1.204 1.00 95.00 135 LEU A C 1
ATOM 1056 O O . LEU A 1 135 ? -1.618 2.268 2.416 1.00 95.00 135 LEU A O 1
ATOM 1060 N N . THR A 1 136 ? -2.621 3.307 0.675 1.00 95.94 136 THR A N 1
ATOM 1061 C CA . THR A 1 136 ? -3.441 4.208 1.485 1.00 95.94 136 THR A CA 1
ATOM 1062 C C . THR A 1 136 ? -4.905 3.975 1.150 1.00 95.94 136 THR A C 1
ATOM 1064 O O . THR A 1 136 ? -5.317 4.168 0.008 1.00 95.94 136 THR A O 1
ATOM 1067 N N . LEU A 1 137 ? -5.686 3.561 2.145 1.00 96.81 137 LEU A N 1
ATOM 1068 C CA . LEU A 1 137 ? -7.142 3.516 2.070 1.00 96.81 137 LEU A CA 1
ATOM 1069 C C . LEU A 1 137 ? -7.700 4.712 2.838 1.00 96.81 137 LEU A C 1
ATOM 1071 O O . LEU A 1 137 ? -7.525 4.800 4.054 1.00 96.81 137 LEU A O 1
ATOM 1075 N N . SER A 1 138 ? -8.372 5.618 2.142 1.00 95.25 138 SER A N 1
ATOM 1076 C CA . SER A 1 138 ? -9.122 6.698 2.769 1.00 95.25 138 SER A CA 1
ATOM 1077 C C . SER A 1 138 ? -10.557 6.258 3.028 1.00 95.25 138 SER A C 1
ATOM 1079 O O . SER A 1 138 ? -11.202 5.693 2.147 1.00 95.25 138 SER A O 1
ATOM 1081 N N . LEU A 1 139 ? -11.039 6.533 4.235 1.00 91.56 139 LEU A N 1
ATOM 1082 C CA . LEU A 1 139 ? -12.413 6.352 4.683 1.00 91.56 139 LEU A CA 1
ATOM 1083 C C . LEU A 1 139 ? -12.902 7.714 5.184 1.00 91.56 139 LEU A C 1
ATOM 1085 O O . LEU A 1 139 ? -12.503 8.158 6.264 1.00 91.56 139 LEU A O 1
ATOM 1089 N N . CYS A 1 140 ? -13.733 8.389 4.390 1.00 85.19 140 CYS A N 1
ATOM 1090 C CA . CYS A 1 140 ? -14.060 9.806 4.592 1.00 85.19 140 CYS A CA 1
ATOM 1091 C C . CYS A 1 140 ? -12.769 10.660 4.664 1.00 85.19 140 CYS A C 1
ATOM 1093 O O . CYS A 1 140 ? -11.945 10.606 3.755 1.00 85.19 140 CYS A O 1
ATOM 1095 N N . GLU A 1 141 ? -12.568 11.418 5.746 1.00 83.88 141 GLU A N 1
ATOM 1096 C CA . GLU A 1 141 ? -11.375 12.252 5.976 1.00 83.88 141 GLU A CA 1
ATOM 1097 C C . GLU A 1 141 ? -10.206 11.491 6.632 1.00 83.88 141 GLU A C 1
ATOM 1099 O O . GLU A 1 141 ? -9.149 12.065 6.889 1.00 83.88 141 GLU A O 1
ATOM 1104 N N . LYS A 1 142 ? -10.371 10.192 6.917 1.00 90.00 142 LYS A N 1
ATOM 1105 C CA . LYS A 1 142 ? -9.377 9.385 7.639 1.00 90.00 142 LYS A CA 1
ATOM 1106 C C . LYS A 1 142 ? -8.591 8.510 6.685 1.00 90.00 142 LYS A C 1
ATOM 1108 O O . LYS A 1 142 ? -9.132 8.012 5.704 1.00 90.00 142 LYS A O 1
ATOM 1113 N N . THR A 1 143 ? -7.327 8.258 7.007 1.00 94.12 143 THR A N 1
ATOM 1114 C CA . THR A 1 143 ? -6.436 7.433 6.184 1.00 94.12 143 THR A CA 1
ATOM 1115 C C . THR A 1 143 ? -5.900 6.241 6.959 1.00 94.12 143 THR A C 1
ATOM 1117 O O . THR A 1 143 ? -5.430 6.381 8.090 1.00 94.12 143 THR A O 1
ATOM 1120 N N . ILE A 1 144 ? -5.904 5.081 6.313 1.00 96.62 144 ILE A N 1
ATOM 1121 C CA . ILE A 1 144 ? -5.327 3.837 6.808 1.00 96.62 144 ILE A CA 1
ATOM 1122 C C . ILE A 1 144 ? -4.174 3.455 5.884 1.00 96.62 144 ILE A C 1
ATOM 1124 O O . ILE A 1 144 ? -4.387 3.213 4.695 1.00 96.62 144 ILE A O 1
ATOM 1128 N N . LYS A 1 145 ? -2.961 3.375 6.431 1.00 96.00 145 LYS A N 1
ATOM 1129 C CA . LYS A 1 145 ? -1.766 2.939 5.705 1.00 96.00 145 LYS A CA 1
ATOM 1130 C C . LYS A 1 145 ? -1.411 1.501 6.058 1.00 96.00 145 LYS A C 1
ATOM 1132 O O . LYS A 1 145 ? -1.385 1.123 7.230 1.00 96.00 145 LYS A O 1
ATOM 1137 N N . PHE A 1 146 ? -1.144 0.689 5.043 1.00 96.38 146 PHE A N 1
ATOM 1138 C CA . PHE A 1 146 ? -0.813 -0.730 5.200 1.00 96.38 146 PHE A CA 1
ATOM 1139 C C . PHE A 1 146 ? -0.098 -1.261 3.952 1.00 96.38 146 PHE A C 1
ATOM 1141 O O . PHE A 1 146 ? -0.012 -0.570 2.944 1.00 96.38 146 PHE A O 1
ATOM 1148 N N . ARG A 1 147 ? 0.446 -2.480 4.001 1.00 94.44 147 ARG A N 1
ATOM 1149 C CA . ARG A 1 147 ? 1.084 -3.124 2.840 1.00 94.44 147 ARG A CA 1
ATOM 1150 C C . ARG A 1 147 ? 0.100 -3.985 2.049 1.00 94.44 147 ARG A C 1
ATOM 1152 O O . ARG A 1 147 ? -0.795 -4.584 2.638 1.00 94.44 147 ARG A O 1
ATOM 1159 N N . SER A 1 148 ? 0.320 -4.102 0.741 1.00 93.88 148 SER A N 1
ATOM 1160 C CA . SER A 1 148 ? -0.527 -4.874 -0.185 1.00 93.88 148 SER A CA 1
ATOM 1161 C C . SER A 1 148 ? -0.632 -6.376 0.125 1.00 93.88 148 SER A C 1
ATOM 1163 O O . SER A 1 148 ? -1.648 -7.001 -0.187 1.00 93.88 148 SER A O 1
ATOM 1165 N N . GLU A 1 149 ? 0.379 -6.962 0.769 1.00 92.44 149 GLU A N 1
ATOM 1166 C CA . GLU A 1 149 ? 0.483 -8.402 1.038 1.00 92.44 149 GLU A CA 1
ATOM 1167 C C . GLU A 1 149 ? -0.773 -9.001 1.695 1.00 92.44 149 GLU A C 1
ATOM 1169 O O . GLU A 1 149 ? -1.135 -8.663 2.825 1.00 92.44 149 GLU A O 1
ATOM 1174 N N . GLY A 1 150 ? -1.417 -9.941 0.995 1.00 90.00 150 GLY A N 1
ATOM 1175 C CA . GLY A 1 150 ? -2.576 -10.684 1.500 1.00 90.00 150 GLY A CA 1
ATOM 1176 C C . GLY A 1 150 ? -3.871 -9.872 1.592 1.00 90.00 150 GLY A C 1
ATOM 1177 O O . GLY A 1 150 ? -4.821 -10.323 2.226 1.00 90.00 150 GLY A O 1
ATOM 1178 N N . THR A 1 151 ? -3.926 -8.682 0.982 1.00 95.19 151 THR A N 1
ATOM 1179 C CA . THR A 1 151 ? -5.100 -7.792 1.063 1.00 95.19 151 THR A CA 1
ATOM 1180 C C . THR A 1 151 ? -5.919 -7.710 -0.224 1.00 95.19 151 THR A C 1
ATOM 1182 O O . THR A 1 151 ? -7.051 -7.238 -0.167 1.00 95.19 151 THR A O 1
ATOM 1185 N N . GLY A 1 152 ? -5.417 -8.209 -1.362 1.00 93.75 152 GLY A N 1
ATOM 1186 C CA . GLY A 1 152 ? -6.029 -8.015 -2.685 1.00 93.75 152 GLY A CA 1
ATOM 1187 C C . GLY A 1 152 ? -7.492 -8.459 -2.768 1.00 93.75 152 GLY A C 1
ATOM 1188 O O . GLY A 1 152 ? -8.366 -7.654 -3.080 1.00 93.75 152 GLY A O 1
ATOM 1189 N N . ASN A 1 153 ? -7.796 -9.702 -2.378 1.00 93.19 153 ASN A N 1
ATOM 1190 C CA . ASN A 1 153 ? -9.173 -10.221 -2.386 1.00 93.19 153 ASN A CA 1
ATOM 1191 C C . ASN A 1 153 ? -10.116 -9.460 -1.441 1.00 93.19 153 ASN A C 1
ATOM 1193 O O . ASN A 1 153 ? -11.273 -9.207 -1.786 1.00 93.19 153 ASN A O 1
ATOM 1197 N N . PHE A 1 154 ? -9.627 -9.088 -0.254 1.00 95.75 154 PHE A N 1
ATOM 1198 C CA . PHE A 1 154 ? -10.392 -8.287 0.701 1.00 95.75 154 PHE A CA 1
ATOM 1199 C C . PHE A 1 154 ? -10.718 -6.912 0.111 1.00 95.75 154 PHE A C 1
ATOM 1201 O O . PHE A 1 154 ? -11.882 -6.516 0.092 1.00 95.75 154 PHE A O 1
ATOM 1208 N N . LEU A 1 155 ? -9.715 -6.227 -0.445 1.00 96.38 155 LEU A N 1
ATOM 1209 C CA . LEU A 1 155 ? -9.875 -4.915 -1.065 1.00 96.38 155 LEU A CA 1
ATOM 1210 C C . LEU A 1 155 ? -10.764 -4.967 -2.309 1.00 96.38 155 LEU A C 1
ATOM 1212 O O . LEU A 1 155 ? -11.627 -4.111 -2.455 1.00 96.38 155 LEU A O 1
ATOM 1216 N N . ARG A 1 156 ? -10.647 -5.991 -3.164 1.00 95.50 156 ARG A N 1
ATOM 1217 C CA . ARG A 1 156 ? -11.559 -6.189 -4.305 1.00 95.50 156 ARG A CA 1
ATOM 1218 C C . ARG A 1 156 ? -13.014 -6.221 -3.847 1.00 95.50 156 ARG A C 1
ATOM 1220 O O . ARG A 1 156 ? -13.861 -5.562 -4.443 1.00 95.50 156 ARG A O 1
ATOM 1227 N N . ARG A 1 157 ? -13.315 -7.006 -2.808 1.00 94.88 157 ARG A N 1
ATOM 1228 C CA . ARG A 1 157 ? -14.676 -7.113 -2.265 1.00 94.88 157 ARG A CA 1
ATOM 1229 C C . ARG A 1 157 ? -15.128 -5.793 -1.642 1.00 94.88 157 ARG A C 1
ATOM 1231 O O . ARG A 1 157 ? -16.237 -5.349 -1.927 1.00 94.88 157 ARG A O 1
ATOM 1238 N N . LEU A 1 158 ? -14.263 -5.166 -0.847 1.00 95.00 158 LEU A N 1
ATOM 1239 C CA . LEU A 1 158 ? -14.501 -3.872 -0.206 1.00 95.00 158 LEU A CA 1
ATOM 1240 C C . LEU A 1 158 ? -14.848 -2.786 -1.241 1.00 95.00 158 LEU A C 1
ATOM 1242 O O . LEU A 1 158 ? -15.892 -2.151 -1.138 1.00 95.00 158 LEU A O 1
ATOM 1246 N N . MET A 1 159 ? -14.036 -2.647 -2.293 1.00 94.38 159 MET A N 1
ATOM 1247 C CA . MET A 1 159 ? -14.210 -1.642 -3.351 1.00 94.38 159 MET A CA 1
ATOM 1248 C C . MET A 1 159 ? -15.389 -1.927 -4.298 1.00 94.38 159 MET A C 1
ATOM 1250 O O . MET A 1 159 ? -15.725 -1.088 -5.127 1.00 94.38 159 MET A O 1
ATOM 1254 N N . ARG A 1 160 ? -16.035 -3.095 -4.189 1.00 93.25 160 ARG A N 1
ATOM 1255 C CA . ARG A 1 160 ? -17.260 -3.455 -4.928 1.00 93.25 160 ARG A CA 1
ATOM 1256 C C . ARG A 1 160 ? -18.522 -3.391 -4.060 1.00 93.25 160 ARG A C 1
ATOM 1258 O O . ARG A 1 160 ? -19.564 -3.896 -4.467 1.00 93.25 160 ARG A O 1
ATOM 1265 N N . GLY A 1 161 ? -18.429 -2.823 -2.857 1.00 90.25 161 GLY A N 1
ATOM 1266 C CA . GLY A 1 161 ? -19.555 -2.717 -1.925 1.00 90.25 161 GLY A CA 1
ATOM 1267 C C . GLY A 1 161 ? -19.923 -4.014 -1.213 1.00 90.25 161 GLY A C 1
ATOM 1268 O O . GLY A 1 161 ? -20.992 -4.102 -0.623 1.00 90.25 161 GLY A O 1
ATOM 1269 N N . GLY A 1 162 ? -19.050 -5.023 -1.238 1.00 90.44 162 GLY A N 1
ATOM 1270 C CA . GLY A 1 162 ? -19.256 -6.291 -0.535 1.00 90.44 162 GLY A CA 1
ATOM 1271 C C . GLY A 1 162 ? -18.769 -6.288 0.918 1.00 90.44 162 GLY A C 1
ATOM 1272 O O . GLY A 1 162 ? -18.507 -7.364 1.460 1.00 90.44 162 GLY A O 1
ATOM 1273 N N . ALA A 1 163 ? -18.557 -5.114 1.516 1.00 90.00 163 ALA A N 1
ATOM 1274 C CA . ALA A 1 163 ? -18.106 -4.973 2.897 1.00 90.00 163 ALA A CA 1
ATOM 1275 C C . ALA A 1 163 ? -19.274 -5.174 3.867 1.00 90.00 163 ALA A C 1
ATOM 1277 O O . ALA A 1 163 ? -20.365 -4.651 3.641 1.00 90.00 163 ALA A O 1
ATOM 1278 N N . THR A 1 164 ? -19.052 -5.910 4.953 1.00 93.12 164 THR A N 1
ATOM 1279 C CA . THR A 1 164 ? -20.056 -6.014 6.021 1.00 93.12 164 THR A CA 1
ATOM 1280 C C . THR A 1 164 ? -20.015 -4.778 6.921 1.00 93.12 164 THR A C 1
ATOM 1282 O O . THR A 1 164 ? -19.000 -4.083 6.997 1.00 93.12 164 THR A O 1
ATOM 1285 N N . GLU A 1 165 ? -21.097 -4.509 7.655 1.00 92.56 165 GLU A N 1
ATOM 1286 C CA . GLU A 1 165 ? -21.121 -3.418 8.644 1.00 92.56 165 GLU A CA 1
ATOM 1287 C C . GLU A 1 165 ? -20.020 -3.573 9.705 1.00 92.56 165 GLU A C 1
ATOM 1289 O O . GLU A 1 165 ? -19.391 -2.594 10.107 1.00 92.56 165 GLU A O 1
ATOM 1294 N N . ASP A 1 166 ? -19.733 -4.814 10.104 1.00 93.94 166 ASP A N 1
ATOM 1295 C CA . ASP A 1 166 ? -18.667 -5.144 11.049 1.00 93.94 166 ASP A CA 1
ATOM 1296 C C . ASP A 1 166 ? -17.277 -4.806 10.498 1.00 93.94 166 ASP A C 1
ATOM 1298 O O . ASP A 1 166 ? -16.418 -4.320 11.235 1.00 93.94 166 ASP A O 1
ATOM 1302 N N . GLU A 1 167 ? -17.047 -5.030 9.205 1.00 95.50 167 GLU A N 1
ATOM 1303 C CA . GLU A 1 167 ? -15.790 -4.672 8.546 1.00 95.50 167 GLU A CA 1
ATOM 1304 C C . GLU A 1 167 ? -15.643 -3.165 8.398 1.00 95.50 167 GLU A C 1
ATOM 1306 O O . GLU A 1 167 ? -14.566 -2.635 8.665 1.00 95.50 167 GLU A O 1
ATOM 1311 N N . MET A 1 168 ? -16.723 -2.466 8.044 1.00 94.88 168 MET A N 1
ATOM 1312 C CA . MET A 1 168 ? -16.725 -1.004 7.987 1.00 94.88 168 MET A CA 1
ATOM 1313 C C . MET A 1 168 ? -16.445 -0.404 9.366 1.00 94.88 168 MET A C 1
ATOM 1315 O O . MET A 1 168 ? -15.572 0.455 9.494 1.00 94.88 168 MET A O 1
ATOM 1319 N N . SER A 1 169 ? -17.083 -0.920 10.421 1.00 95.31 169 SER A N 1
ATOM 1320 C CA . SER A 1 169 ? -16.777 -0.485 11.785 1.00 95.31 169 SER A CA 1
ATOM 1321 C C . SER A 1 169 ? -15.346 -0.850 12.192 1.00 95.31 169 SER A C 1
ATOM 1323 O O . SER A 1 169 ? -14.672 -0.058 12.849 1.00 95.31 169 SER A O 1
ATOM 1325 N N . ALA A 1 170 ? -14.814 -1.999 11.767 1.00 97.06 170 ALA A N 1
ATOM 1326 C CA . ALA A 1 170 ? -13.415 -2.335 12.016 1.00 97.06 170 ALA A CA 1
ATOM 1327 C C . ALA A 1 170 ? -12.450 -1.357 11.323 1.00 97.06 170 ALA A C 1
ATOM 1329 O O . ALA A 1 170 ? -11.472 -0.947 11.947 1.00 97.06 170 ALA A O 1
ATOM 1330 N N . LEU A 1 171 ? -12.726 -0.940 10.083 1.00 97.00 171 LEU A N 1
ATOM 1331 C CA . LEU A 1 171 ? -11.930 0.066 9.369 1.00 97.00 171 LEU A CA 1
ATOM 1332 C C . LEU A 1 171 ? -11.949 1.422 10.089 1.00 97.00 171 LEU A C 1
ATOM 1334 O O . LEU A 1 171 ? -10.888 2.021 10.276 1.00 97.00 171 LEU A O 1
ATOM 1338 N N . GLU A 1 172 ? -13.111 1.866 10.578 1.00 95.88 172 GLU A N 1
ATOM 1339 C CA . GLU A 1 172 ? -13.215 3.064 11.427 1.00 95.88 172 GLU A CA 1
ATOM 1340 C C . GLU A 1 172 ? -12.304 2.947 12.658 1.00 95.88 172 GLU A C 1
ATOM 1342 O O . GLU A 1 172 ? -11.515 3.850 12.936 1.00 95.88 172 GLU A O 1
ATOM 1347 N N . GLY A 1 173 ? -12.340 1.810 13.358 1.00 96.81 173 GLY A N 1
ATOM 1348 C CA . GLY A 1 173 ? -11.493 1.573 14.528 1.00 96.81 173 GLY A CA 1
ATOM 1349 C C . GLY A 1 173 ? -10.002 1.529 14.186 1.00 96.81 173 GLY A C 1
ATOM 1350 O O . GLY A 1 173 ? -9.177 2.068 14.921 1.00 96.81 173 GLY A O 1
ATOM 1351 N N . ILE A 1 174 ? -9.641 0.927 13.051 1.00 97.69 174 ILE A N 1
ATOM 1352 C CA . ILE A 1 174 ? -8.258 0.869 12.562 1.00 97.69 174 ILE A CA 1
ATOM 1353 C C . ILE A 1 174 ? -7.733 2.270 12.241 1.00 97.69 174 ILE A C 1
ATOM 1355 O O . ILE A 1 174 ? -6.580 2.564 12.555 1.00 97.69 174 ILE A O 1
ATOM 1359 N N . SER A 1 175 ? -8.563 3.151 11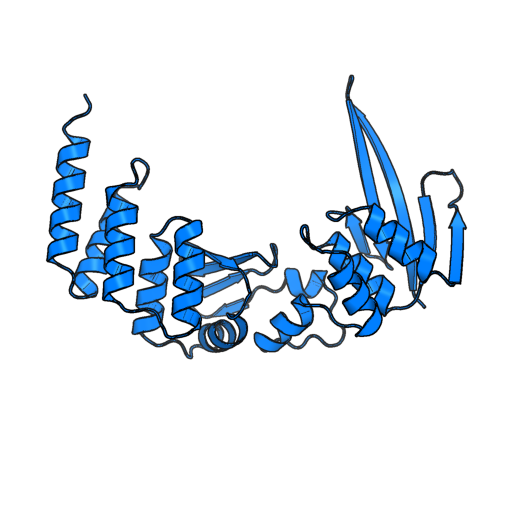.681 1.00 96.12 175 SER A N 1
ATOM 1360 C CA . SER A 1 175 ? -8.163 4.525 11.347 1.00 96.12 175 SER A CA 1
ATOM 1361 C C . SER A 1 175 ? -7.704 5.352 12.561 1.00 96.12 175 SER A C 1
ATOM 1363 O O . SER A 1 175 ? -6.908 6.272 12.409 1.00 96.12 175 SER A O 1
ATOM 1365 N N . LEU A 1 176 ? -8.115 4.968 13.776 1.00 95.25 176 LEU A N 1
ATOM 1366 C CA . LEU A 1 176 ? -7.734 5.605 15.047 1.00 95.25 176 LEU A CA 1
ATOM 1367 C C . LEU A 1 176 ? -6.388 5.108 15.615 1.00 95.25 176 LEU A C 1
ATOM 1369 O O . LEU A 1 176 ? -5.964 5.497 16.712 1.00 95.25 176 LEU A O 1
ATOM 1373 N N . LEU A 1 177 ? -5.727 4.186 14.918 1.00 95.50 177 LEU A N 1
ATOM 1374 C CA . LEU A 1 177 ? -4.454 3.602 15.328 1.00 95.50 177 LEU A CA 1
ATOM 1375 C C . LEU A 1 177 ? -3.277 4.318 14.654 1.00 95.50 177 LEU A C 1
ATOM 1377 O O . LEU A 1 177 ? -3.399 4.828 13.546 1.00 95.50 177 LEU A O 1
ATOM 1381 N N . GLY A 1 178 ? -2.102 4.293 15.289 1.00 92.75 178 GLY A N 1
ATOM 1382 C CA . GLY A 1 178 ? -0.856 4.702 14.626 1.00 92.75 178 GLY A CA 1
ATOM 1383 C C . GLY A 1 178 ? -0.452 3.738 13.500 1.00 92.75 178 GLY A C 1
ATOM 1384 O O . GLY A 1 178 ? -0.790 2.555 13.551 1.00 92.75 178 GLY A O 1
ATOM 1385 N N . GLU A 1 179 ? 0.323 4.213 12.519 1.00 92.12 179 GLU A N 1
ATOM 1386 C CA . GLU A 1 179 ? 0.621 3.505 11.254 1.00 92.12 179 GLU A CA 1
ATOM 1387 C C . GLU A 1 179 ? 1.063 2.037 11.433 1.00 92.12 179 GLU A C 1
ATOM 1389 O O . GLU A 1 179 ? 0.510 1.133 10.812 1.00 92.12 179 GLU A O 1
ATOM 1394 N N . ARG A 1 180 ? 1.994 1.748 12.357 1.00 92.25 180 ARG A N 1
ATOM 1395 C CA . ARG A 1 180 ? 2.442 0.360 12.625 1.00 92.25 180 ARG A CA 1
ATOM 1396 C C . ARG A 1 180 ? 1.308 -0.558 13.088 1.00 92.25 180 ARG A C 1
ATOM 1398 O O . ARG A 1 180 ? 1.300 -1.756 12.805 1.00 92.25 180 ARG A O 1
ATOM 1405 N N . ALA A 1 181 ? 0.376 -0.018 13.868 1.00 95.06 181 ALA A N 1
ATOM 1406 C CA . ALA A 1 181 ? -0.786 -0.763 14.318 1.00 95.06 181 ALA A CA 1
ATOM 1407 C C . ALA A 1 181 ? -1.823 -0.881 13.192 1.00 95.06 181 ALA A C 1
ATOM 1409 O O . ALA A 1 181 ? -2.386 -1.963 13.040 1.00 95.06 181 ALA A O 1
ATOM 1410 N N . GLN A 1 182 ? -2.012 0.155 12.368 1.00 96.94 182 GLN A N 1
ATOM 1411 C CA . GLN A 1 182 ? -2.868 0.081 11.180 1.00 96.94 182 GLN A CA 1
ATOM 1412 C C . GLN A 1 182 ? -2.480 -1.101 10.288 1.00 96.94 182 GLN A C 1
ATOM 1414 O O . GLN A 1 182 ? -3.322 -1.954 10.018 1.00 96.94 182 GLN A O 1
ATOM 1419 N N . GLU A 1 183 ? -1.195 -1.237 9.949 1.00 96.12 183 GLU A N 1
ATOM 1420 C CA . GLU A 1 183 ? -0.692 -2.353 9.137 1.00 96.12 183 GLU A CA 1
ATOM 1421 C C . GLU A 1 183 ? -1.046 -3.722 9.745 1.00 96.12 183 GLU A C 1
ATOM 1423 O O . GLU A 1 183 ? -1.622 -4.593 9.084 1.00 96.12 183 GLU A O 1
ATOM 1428 N N . LYS A 1 184 ? -0.756 -3.907 11.039 1.00 96.00 184 LYS A N 1
ATOM 1429 C CA . LYS A 1 184 ? -1.035 -5.160 11.755 1.00 96.00 184 LYS A CA 1
ATOM 1430 C C . LYS A 1 184 ? -2.523 -5.508 11.757 1.00 96.00 184 LYS A C 1
ATOM 1432 O O . LYS A 1 184 ? -2.880 -6.677 11.589 1.00 96.00 184 LYS A O 1
ATOM 1437 N N . TYR A 1 185 ? -3.380 -4.529 12.031 1.00 97.50 185 TYR A N 1
ATOM 1438 C CA . TYR A 1 185 ? -4.815 -4.756 12.168 1.00 97.50 185 TYR A CA 1
ATOM 1439 C C . TYR A 1 185 ? -5.511 -4.886 10.809 1.00 97.50 185 TYR A C 1
ATOM 1441 O O . TYR A 1 185 ? -6.396 -5.732 10.694 1.00 97.50 185 TYR A O 1
ATOM 1449 N N . MET A 1 186 ? -5.040 -4.191 9.769 1.00 97.69 186 MET A N 1
ATOM 1450 C CA . MET A 1 186 ? -5.492 -4.395 8.388 1.00 97.69 186 MET A CA 1
ATOM 1451 C C . MET A 1 186 ? -5.216 -5.811 7.899 1.00 97.69 186 MET A C 1
ATOM 1453 O O . MET A 1 186 ? -6.116 -6.457 7.370 1.00 97.69 186 MET A O 1
ATOM 1457 N N . ARG A 1 187 ? -4.015 -6.348 8.150 1.00 96.06 187 ARG A N 1
ATOM 1458 C CA . ARG A 1 187 ? -3.693 -7.738 7.783 1.00 96.06 187 ARG A CA 1
ATOM 1459 C C . ARG A 1 187 ? -4.626 -8.742 8.467 1.00 96.06 187 ARG A C 1
ATOM 1461 O O . ARG A 1 187 ? -5.070 -9.701 7.847 1.00 96.06 187 ARG A O 1
ATOM 1468 N N . ARG A 1 188 ? -4.948 -8.519 9.746 1.00 96.94 188 ARG A N 1
ATOM 1469 C CA . ARG A 1 188 ? -5.885 -9.377 10.495 1.00 96.94 188 ARG A CA 1
ATOM 1470 C C . ARG A 1 188 ? -7.315 -9.266 9.979 1.00 96.94 188 ARG A C 1
ATOM 1472 O O . ARG A 1 188 ? -7.995 -10.287 9.919 1.00 96.94 188 ARG A O 1
ATOM 1479 N N . LEU A 1 189 ? -7.750 -8.055 9.628 1.00 97.19 189 LEU A N 1
ATOM 1480 C CA . LEU A 1 189 ? -9.068 -7.809 9.049 1.00 97.19 189 LEU A CA 1
ATOM 1481 C C . LEU A 1 189 ? -9.197 -8.506 7.692 1.00 97.19 189 LEU A C 1
ATOM 1483 O O . LEU A 1 189 ? -10.121 -9.289 7.505 1.00 97.19 189 LEU A O 1
ATOM 1487 N N . ALA A 1 190 ? -8.219 -8.319 6.802 1.00 96.19 190 ALA A N 1
ATOM 1488 C CA . ALA A 1 190 ? -8.191 -8.962 5.490 1.00 96.19 190 ALA A CA 1
ATOM 1489 C C . ALA A 1 190 ? -8.178 -10.499 5.576 1.00 96.19 190 ALA A C 1
ATOM 1491 O O . ALA A 1 190 ? -8.801 -11.167 4.757 1.00 96.19 190 ALA A O 1
ATOM 1492 N N . ALA A 1 191 ? -7.520 -11.058 6.597 1.00 95.50 191 ALA A N 1
ATOM 1493 C CA . ALA A 1 191 ? -7.498 -12.496 6.862 1.00 95.50 191 ALA A CA 1
ATOM 1494 C C . ALA A 1 191 ? -8.748 -13.028 7.599 1.00 95.50 191 ALA A C 1
ATOM 1496 O O . ALA A 1 191 ? -8.810 -14.221 7.885 1.00 95.50 191 ALA A O 1
ATOM 1497 N N . GLY A 1 192 ? -9.704 -12.173 7.987 1.00 94.56 192 GLY A N 1
ATOM 1498 C CA . GLY A 1 192 ? -10.889 -12.578 8.758 1.00 94.56 192 GLY A CA 1
ATOM 1499 C C . GLY A 1 192 ? -10.594 -13.029 10.197 1.00 94.56 192 GLY A C 1
ATOM 1500 O O . GLY A 1 192 ? -11.415 -13.686 10.826 1.00 94.56 192 GLY A O 1
ATOM 1501 N N . THR A 1 193 ? -9.421 -12.687 10.740 1.00 95.94 193 THR A N 1
ATOM 1502 C CA . THR A 1 193 ? -8.967 -13.111 12.084 1.00 95.94 193 THR A CA 1
ATOM 1503 C C . THR A 1 193 ? -9.060 -11.998 13.129 1.00 95.94 193 THR A C 1
ATOM 1505 O O . THR A 1 193 ? -8.646 -12.164 14.282 1.00 95.94 193 THR A O 1
ATOM 1508 N N . LEU A 1 194 ? -9.573 -10.826 12.746 1.00 96.44 194 LEU A N 1
ATOM 1509 C CA . LEU A 1 194 ? -9.678 -9.685 13.642 1.00 96.44 194 LEU A CA 1
ATOM 1510 C C . LEU A 1 194 ? -10.897 -9.796 14.566 1.00 96.44 194 LEU A C 1
ATOM 1512 O O . LEU A 1 194 ? -12.028 -9.573 14.157 1.00 96.44 194 LEU A O 1
ATOM 1516 N N . SER A 1 195 ? -10.660 -10.049 15.854 1.00 95.31 195 SER A N 1
ATOM 1517 C CA . SER A 1 195 ? -11.717 -9.950 16.867 1.00 95.31 195 SER A CA 1
ATOM 1518 C C . SER A 1 195 ? -12.006 -8.491 17.256 1.00 95.31 195 SER A C 1
ATOM 1520 O O . SER A 1 195 ? -11.057 -7.742 17.531 1.00 95.31 195 SER A O 1
ATOM 1522 N N . LYS A 1 196 ? -13.289 -8.137 17.432 1.00 94.19 196 LYS A N 1
ATOM 1523 C CA . LYS A 1 196 ? -13.738 -6.819 17.937 1.00 94.19 196 LYS A CA 1
ATOM 1524 C C . LYS A 1 196 ? -13.046 -6.422 19.248 1.00 94.19 196 LYS A C 1
ATOM 1526 O O . LYS A 1 196 ? -12.469 -5.342 19.348 1.00 94.19 196 LYS A O 1
ATOM 1531 N N . LYS A 1 197 ? -12.964 -7.351 20.210 1.00 95.75 197 LYS A N 1
ATOM 1532 C CA . LYS A 1 197 ? -12.298 -7.137 21.510 1.00 95.75 197 LYS A CA 1
ATOM 1533 C C . LYS A 1 197 ? -10.821 -6.749 21.370 1.00 95.75 197 LYS A C 1
ATOM 1535 O O . LYS A 1 197 ? -10.354 -5.850 22.068 1.00 95.75 197 LYS A O 1
ATOM 1540 N N . ALA A 1 198 ? -10.072 -7.412 20.484 1.00 95.94 198 ALA A N 1
ATOM 1541 C CA . ALA A 1 198 ? -8.663 -7.079 20.260 1.00 95.94 198 ALA A CA 1
ATOM 1542 C C . ALA A 1 198 ? -8.498 -5.684 19.645 1.00 95.94 198 ALA A C 1
ATOM 1544 O O . ALA A 1 198 ? -7.611 -4.941 20.072 1.00 95.94 198 ALA A O 1
ATOM 1545 N N . LEU A 1 199 ? -9.362 -5.318 18.689 1.00 97.88 199 LEU A N 1
ATOM 1546 C CA . LEU A 1 199 ? -9.355 -3.982 18.099 1.00 97.88 199 LEU A CA 1
ATOM 1547 C C . LEU A 1 199 ? -9.670 -2.913 19.153 1.00 97.88 199 LEU A C 1
ATOM 1549 O O . LEU A 1 199 ? -8.915 -1.956 19.287 1.00 97.88 199 LEU A O 1
ATOM 1553 N N . ALA A 1 200 ? -10.692 -3.122 19.982 1.00 97.38 200 ALA A N 1
ATOM 1554 C CA . ALA A 1 200 ? -11.058 -2.187 21.044 1.00 97.38 200 ALA A CA 1
ATOM 1555 C C . ALA A 1 200 ? -9.944 -1.957 22.072 1.00 97.38 200 ALA A C 1
ATOM 1557 O O . ALA A 1 200 ? -9.686 -0.825 22.484 1.00 97.38 200 ALA A O 1
ATOM 1558 N N . VAL A 1 201 ? -9.222 -3.015 22.456 1.00 97.19 201 VAL A N 1
ATOM 1559 C CA . VAL A 1 201 ? -8.031 -2.881 23.311 1.00 97.19 201 VAL A CA 1
ATOM 1560 C C . VAL A 1 201 ? -6.946 -2.053 22.620 1.00 97.19 201 VAL A C 1
ATOM 1562 O O . VAL A 1 201 ? -6.300 -1.237 23.280 1.00 97.19 201 VAL A O 1
ATOM 1565 N N . ALA A 1 202 ? -6.729 -2.240 21.316 1.00 97.12 202 ALA A N 1
ATOM 1566 C CA . ALA A 1 202 ? -5.753 -1.453 20.568 1.00 97.12 202 ALA A CA 1
ATOM 1567 C C . ALA A 1 202 ? -6.148 0.016 20.434 1.00 97.12 202 ALA A C 1
ATOM 1569 O O . ALA A 1 202 ? -5.294 0.863 20.683 1.00 97.12 202 ALA A O 1
ATOM 1570 N N . VAL A 1 203 ? -7.410 0.317 20.120 1.00 96.94 203 VAL A N 1
ATOM 1571 C CA . VAL A 1 203 ? -7.926 1.694 20.047 1.00 96.94 203 VAL A CA 1
ATOM 1572 C C . VAL A 1 203 ? -7.729 2.396 21.388 1.00 96.94 203 VAL A C 1
ATOM 1574 O O . VAL A 1 203 ? -7.080 3.439 21.451 1.00 96.94 203 VAL A O 1
ATOM 1577 N N . TYR A 1 204 ? -8.169 1.770 22.484 1.00 96.38 204 TYR A N 1
ATOM 1578 C CA . TYR A 1 204 ? -7.971 2.303 23.832 1.00 96.38 204 TYR A CA 1
ATOM 1579 C C . TYR A 1 204 ? -6.490 2.569 24.147 1.00 96.38 204 TYR A C 1
ATOM 1581 O O . TYR A 1 204 ? -6.133 3.642 24.633 1.00 96.38 204 TYR A O 1
ATOM 1589 N N . ARG A 1 205 ? -5.597 1.609 23.866 1.00 94.19 205 ARG A N 1
ATOM 1590 C CA . ARG A 1 205 ? -4.154 1.766 24.127 1.00 94.19 205 ARG A CA 1
ATOM 1591 C C . ARG A 1 205 ? -3.537 2.870 23.270 1.00 94.19 205 ARG A C 1
ATOM 1593 O O . ARG A 1 205 ? -2.785 3.684 23.798 1.00 94.19 205 ARG A O 1
ATOM 1600 N N . SER A 1 206 ? -3.875 2.912 21.983 1.00 93.88 206 SER A N 1
ATOM 1601 C CA . SER A 1 206 ? -3.416 3.934 21.038 1.00 93.88 206 SER A CA 1
ATOM 1602 C C . SER A 1 206 ? -3.771 5.329 21.553 1.00 93.88 206 SER A C 1
ATOM 1604 O O . SER A 1 206 ? -2.889 6.144 21.816 1.00 93.88 206 SER A O 1
ATOM 1606 N N . LEU A 1 207 ? -5.052 5.566 21.834 1.00 93.44 207 LEU A N 1
ATOM 1607 C CA . LEU A 1 207 ? -5.538 6.881 22.245 1.00 93.44 207 LEU A CA 1
ATOM 1608 C C . LEU A 1 207 ? -5.089 7.266 23.655 1.00 93.44 207 LEU A C 1
ATOM 1610 O O . LEU A 1 207 ? -4.704 8.410 23.882 1.00 93.44 207 LEU A O 1
ATOM 1614 N N . SER A 1 208 ? -5.076 6.325 24.601 1.00 90.12 208 SER A N 1
ATOM 1615 C CA . SER A 1 208 ? -4.658 6.612 25.981 1.00 90.12 208 SER A CA 1
ATOM 1616 C C . SER A 1 208 ? -3.168 6.929 26.113 1.00 90.12 208 SER A C 1
ATOM 1618 O O . SER A 1 208 ? -2.795 7.697 26.997 1.00 90.12 208 SER A O 1
ATOM 1620 N N . SER A 1 209 ? -2.322 6.342 25.261 1.00 86.50 209 SER A N 1
ATOM 1621 C CA . SER A 1 209 ? -0.870 6.575 25.255 1.00 86.50 209 SER A CA 1
ATOM 1622 C C . SER A 1 209 ? -0.451 7.774 24.402 1.00 86.50 209 SER A C 1
ATOM 1624 O O . SER A 1 209 ? 0.604 8.361 24.643 1.00 86.50 209 SER A O 1
ATOM 1626 N N . SER A 1 210 ? -1.273 8.162 23.426 1.00 83.69 210 SER A N 1
ATOM 1627 C CA . SER A 1 210 ? -0.952 9.251 22.510 1.00 83.69 210 SER A CA 1
ATOM 1628 C C . SER A 1 210 ? -1.100 10.611 23.188 1.00 83.69 210 SER A C 1
ATOM 1630 O O . SER A 1 210 ? -2.210 11.019 23.520 1.00 83.69 210 SER A O 1
ATOM 1632 N N . LYS A 1 211 ? 0.006 11.337 23.380 1.00 78.81 211 LYS A N 1
ATOM 1633 C CA . LYS A 1 211 ? -0.019 12.721 23.889 1.00 78.81 211 LYS A CA 1
ATOM 1634 C C . LYS A 1 211 ? -0.505 13.732 22.845 1.00 78.81 211 LYS A C 1
ATOM 1636 O O . LYS A 1 211 ? -0.995 14.785 23.220 1.00 78.81 211 LYS A O 1
ATOM 1641 N N . SER A 1 212 ? -0.374 13.403 21.561 1.00 80.06 212 SER A N 1
ATOM 1642 C CA . SER A 1 212 ? -0.686 14.280 20.428 1.00 80.06 212 SER A CA 1
ATOM 1643 C C . SER A 1 212 ? -2.036 13.991 19.767 1.00 80.06 212 SER A C 1
ATOM 1645 O O . SER A 1 212 ? -2.376 14.642 18.784 1.00 80.06 212 SER A O 1
ATOM 1647 N N . ALA A 1 213 ? -2.807 13.015 20.262 1.00 83.25 213 ALA A N 1
ATOM 1648 C CA . ALA A 1 213 ? -4.154 12.770 19.751 1.00 83.25 213 ALA A CA 1
ATOM 1649 C C . ALA A 1 213 ? -5.045 13.990 20.019 1.00 83.25 213 ALA A C 1
ATOM 1651 O O . ALA A 1 213 ? -5.147 14.434 21.164 1.00 83.25 213 ALA A O 1
ATOM 1652 N N . SER A 1 214 ? -5.695 14.504 18.972 1.00 87.81 214 SER A N 1
ATOM 1653 C CA . SER A 1 214 ? -6.612 15.635 19.099 1.00 87.81 214 SER A CA 1
ATOM 1654 C C . SER A 1 214 ? -7.842 15.269 19.933 1.00 87.81 214 SER A C 1
ATOM 1656 O O . SER A 1 214 ? -8.192 14.089 20.076 1.00 87.81 214 SER A O 1
ATOM 1658 N N . ARG A 1 215 ? -8.533 16.284 20.463 1.00 87.94 215 ARG A N 1
ATOM 1659 C CA . ARG A 1 215 ? -9.787 16.087 21.205 1.00 87.94 215 ARG A CA 1
ATOM 1660 C C . ARG A 1 215 ? -10.849 15.413 20.337 1.00 87.94 215 ARG A C 1
ATOM 1662 O O . ARG A 1 215 ? -11.573 14.553 20.832 1.00 87.94 215 ARG A O 1
ATOM 1669 N N . GLU A 1 216 ? -10.887 15.737 19.048 1.00 90.38 216 GLU A N 1
ATOM 1670 C CA . GLU A 1 216 ? -11.775 15.125 18.057 1.00 90.38 216 GLU A CA 1
ATOM 1671 C C . GLU A 1 216 ? -11.464 13.633 17.912 1.00 90.38 216 GLU A C 1
ATOM 1673 O O . GLU A 1 216 ? -12.352 12.808 18.097 1.00 90.38 216 GLU A O 1
ATOM 1678 N N . THR A 1 217 ? -10.193 13.269 17.715 1.00 91.00 217 THR A N 1
ATOM 1679 C CA . THR A 1 217 ? -9.768 11.862 17.587 1.00 91.00 217 THR A CA 1
ATOM 1680 C C . THR A 1 217 ? -10.117 11.050 18.842 1.00 91.00 217 THR A C 1
ATOM 1682 O O . THR A 1 217 ? -10.545 9.897 18.764 1.00 91.00 217 THR A O 1
ATOM 1685 N N . ILE A 1 218 ? -9.948 11.646 20.030 1.00 92.44 218 ILE A N 1
ATOM 1686 C CA . ILE A 1 218 ? -10.314 11.008 21.302 1.00 92.44 218 ILE A CA 1
ATOM 1687 C C . ILE A 1 218 ? -11.830 10.808 21.381 1.00 92.44 218 ILE A C 1
ATOM 1689 O O . ILE A 1 218 ? -12.274 9.714 21.734 1.00 92.44 218 ILE A O 1
ATOM 1693 N N . LYS A 1 219 ? -12.619 11.836 21.044 1.00 94.25 219 LYS A N 1
ATOM 1694 C CA . LYS A 1 219 ? -14.086 11.771 21.036 1.00 94.25 219 LYS A CA 1
ATOM 1695 C C . LYS A 1 219 ? -14.583 10.671 20.099 1.00 94.25 219 LYS A C 1
ATOM 1697 O O . LYS A 1 219 ? -15.377 9.834 20.519 1.00 94.25 219 LYS A O 1
ATOM 1702 N N . GLU A 1 220 ? -14.057 10.619 18.882 1.00 94.56 220 GLU A N 1
ATOM 1703 C CA . GLU A 1 220 ? -14.390 9.581 17.906 1.00 94.56 220 GLU A CA 1
ATOM 1704 C C . GLU A 1 220 ? -14.050 8.179 18.418 1.00 94.56 220 GLU A C 1
ATOM 1706 O O . GLU A 1 220 ? -14.843 7.252 18.271 1.00 94.56 220 GLU A O 1
ATOM 1711 N N . GLY A 1 221 ? -12.897 8.008 19.069 1.00 95.44 221 GLY A N 1
ATOM 1712 C CA . GLY A 1 221 ? -12.536 6.727 19.669 1.00 95.44 221 GLY A CA 1
ATOM 1713 C C . GLY A 1 221 ? -13.445 6.306 20.816 1.00 95.44 221 GLY A C 1
ATOM 1714 O O . GLY A 1 221 ? -13.773 5.126 20.934 1.00 95.44 221 GLY A O 1
ATOM 1715 N N . VAL A 1 222 ? -13.892 7.254 21.641 1.00 96.62 222 VAL A N 1
ATOM 1716 C CA . VAL A 1 222 ? -14.889 7.010 22.695 1.00 96.62 222 VAL A CA 1
ATOM 1717 C C . VAL A 1 222 ? -16.224 6.576 22.087 1.00 96.62 222 VAL A C 1
ATOM 1719 O O . VAL A 1 222 ? -16.812 5.599 22.551 1.00 96.62 222 VAL A O 1
ATOM 1722 N N . GLU A 1 223 ? -16.700 7.276 21.059 1.00 97.06 223 GLU A N 1
ATOM 1723 C CA . GLU A 1 223 ? -17.947 6.943 20.360 1.00 97.06 223 GLU A CA 1
ATOM 1724 C C . GLU A 1 223 ? -17.865 5.569 19.694 1.00 97.06 223 GLU A C 1
ATOM 1726 O O . GLU A 1 223 ? -18.761 4.741 19.871 1.00 97.06 223 GLU A O 1
ATOM 1731 N N . TRP A 1 224 ? -16.751 5.283 19.018 1.00 97.00 224 TRP A N 1
ATOM 1732 C CA . TRP A 1 224 ? -16.502 3.988 18.396 1.00 97.00 224 TRP A CA 1
ATOM 1733 C C . TRP A 1 224 ? -16.501 2.847 19.424 1.00 97.00 224 TRP A C 1
ATOM 1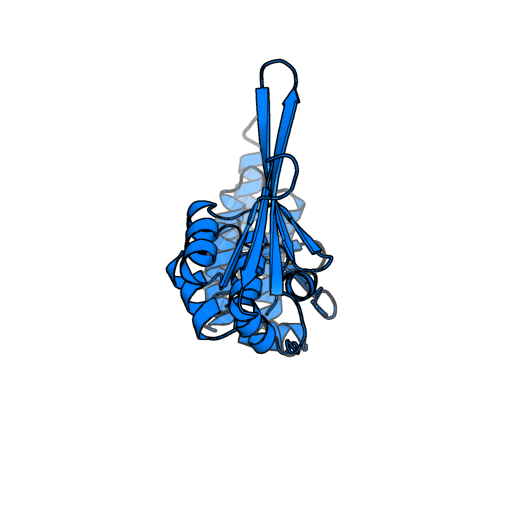735 O O . TRP A 1 224 ? -17.130 1.813 19.191 1.00 97.00 224 TRP A O 1
ATOM 1745 N N . LEU A 1 225 ? -15.852 3.036 20.583 1.00 97.75 225 LEU A N 1
ATOM 1746 C CA . LEU A 1 225 ? -15.836 2.047 21.670 1.00 97.75 225 LEU A CA 1
ATOM 1747 C C . LEU A 1 225 ? -17.244 1.777 22.213 1.00 97.75 225 LEU A C 1
ATOM 1749 O O . LEU A 1 225 ? -17.607 0.616 22.383 1.00 97.75 225 LEU A O 1
ATOM 1753 N N . LYS A 1 226 ? -18.051 2.820 22.445 1.00 96.94 226 LYS A N 1
ATOM 1754 C CA . LYS A 1 226 ? -19.441 2.668 22.910 1.00 96.94 226 LYS A CA 1
ATOM 1755 C C . LYS A 1 226 ? -20.306 1.939 21.884 1.00 96.94 226 LYS A C 1
ATOM 1757 O O . LYS A 1 226 ? -20.962 0.966 22.229 1.00 96.94 226 LYS A O 1
ATOM 1762 N N . LYS A 1 227 ? -20.253 2.351 20.612 1.00 95.94 227 LYS A N 1
ATOM 1763 C CA . LYS A 1 227 ? -21.015 1.721 19.517 1.00 95.94 227 LYS A CA 1
ATOM 1764 C C . LYS A 1 227 ? -20.698 0.227 19.365 1.00 95.94 227 LYS A C 1
ATOM 1766 O O . LYS A 1 227 ? -21.547 -0.538 18.922 1.00 95.94 227 LYS A O 1
ATOM 1771 N N . ASN A 1 228 ? -19.493 -0.186 19.756 1.00 95.00 228 ASN A N 1
ATOM 1772 C CA . ASN A 1 228 ? -19.028 -1.569 19.694 1.00 95.00 228 ASN A CA 1
ATOM 1773 C C . ASN A 1 228 ? -19.128 -2.331 21.037 1.00 95.00 228 ASN A C 1
ATOM 1775 O O . ASN A 1 228 ? -18.506 -3.386 21.169 1.00 95.00 228 ASN A O 1
ATOM 1779 N N . GLY A 1 229 ? -19.890 -1.835 22.024 1.00 94.88 229 GLY A N 1
ATOM 1780 C CA . GLY A 1 229 ? -20.146 -2.535 23.297 1.00 94.88 229 GLY A CA 1
ATOM 1781 C C . GLY A 1 229 ? -18.945 -2.577 24.249 1.00 94.88 229 GLY A C 1
ATOM 1782 O O . GLY A 1 229 ? -18.700 -3.576 24.930 1.00 94.88 229 GLY A O 1
ATOM 1783 N N . HIS A 1 230 ? -18.117 -1.530 24.228 1.00 96.31 230 HIS A N 1
ATOM 1784 C CA . HIS A 1 230 ? -16.931 -1.380 25.073 1.00 96.31 230 HIS A CA 1
ATOM 1785 C C . HIS A 1 230 ? -16.998 -0.106 25.932 1.00 96.31 230 HIS A C 1
ATOM 1787 O O . HIS A 1 230 ? -16.039 0.671 26.008 1.00 96.31 230 HIS A O 1
ATOM 1793 N N . GLU A 1 231 ? -18.133 0.101 26.598 1.00 96.31 231 GLU A N 1
ATOM 1794 C CA . GLU A 1 231 ? -18.460 1.272 27.418 1.00 96.31 231 GLU A CA 1
ATOM 1795 C C . GLU A 1 231 ? -17.467 1.482 28.564 1.00 96.31 231 GLU A C 1
ATOM 1797 O O . GLU A 1 231 ? -17.044 2.612 28.801 1.00 96.31 231 GLU A O 1
ATOM 1802 N N . GLU A 1 232 ? -17.032 0.404 29.224 1.00 95.19 232 GLU A N 1
ATOM 1803 C CA . GLU A 1 232 ? -16.029 0.465 30.297 1.00 95.19 232 GLU A CA 1
ATOM 1804 C C . GLU A 1 232 ? -14.720 1.098 29.800 1.00 95.19 232 GLU A C 1
ATOM 1806 O O . GLU A 1 232 ? -14.188 2.025 30.409 1.00 95.19 232 GLU A O 1
ATOM 1811 N N . LYS A 1 233 ? -14.237 0.676 28.622 1.00 94.75 233 LYS A N 1
ATOM 1812 C CA . LYS A 1 233 ? -13.020 1.235 28.010 1.00 94.75 233 LYS A CA 1
ATOM 1813 C C . LYS A 1 233 ? -13.203 2.678 27.571 1.00 94.75 233 LYS A C 1
ATOM 1815 O O . LYS A 1 233 ? -12.258 3.463 27.645 1.00 94.75 233 LYS A O 1
ATOM 1820 N N . ALA A 1 234 ? -14.397 3.020 27.095 1.00 95.12 234 ALA A N 1
ATOM 1821 C CA . ALA A 1 234 ? -14.732 4.387 26.731 1.00 95.12 234 ALA A CA 1
ATOM 1822 C C . ALA A 1 234 ? -14.692 5.303 27.968 1.00 95.12 234 ALA A C 1
ATOM 1824 O O . ALA A 1 234 ? -14.084 6.371 27.915 1.00 95.12 234 ALA A O 1
ATOM 1825 N N . ALA A 1 235 ? -15.269 4.863 29.092 1.00 94.00 235 ALA A N 1
ATOM 1826 C CA . ALA A 1 235 ? -15.250 5.593 30.358 1.00 94.00 235 ALA A CA 1
ATOM 1827 C C . ALA A 1 235 ? -13.824 5.762 30.907 1.00 94.00 235 ALA A C 1
ATOM 1829 O O . ALA A 1 235 ? -13.421 6.879 31.233 1.00 94.00 235 ALA A O 1
ATOM 1830 N N . GLU A 1 236 ? -13.027 4.689 30.929 1.00 94.19 236 GLU A N 1
ATOM 1831 C CA . GLU A 1 236 ? -11.619 4.756 31.338 1.00 94.19 236 GLU A CA 1
ATOM 1832 C C . GLU A 1 236 ? -10.811 5.750 30.491 1.00 94.19 236 GLU A C 1
ATOM 1834 O O . GLU A 1 236 ? -9.986 6.498 31.022 1.00 94.19 236 GLU A O 1
ATOM 1839 N N . LEU A 1 237 ? -11.036 5.770 29.171 1.00 92.62 237 LEU A N 1
ATOM 1840 C CA . LEU A 1 237 ? -10.331 6.673 28.263 1.00 92.62 237 LEU A CA 1
ATOM 1841 C C . LEU A 1 237 ? -10.663 8.140 28.561 1.00 92.62 237 LEU A C 1
ATOM 1843 O O . LEU A 1 237 ? -9.745 8.959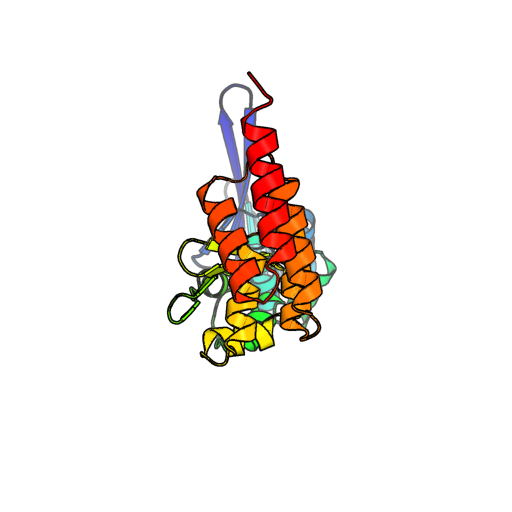 28.617 1.00 92.62 237 LEU A O 1
ATOM 1847 N N . ILE A 1 238 ? -11.944 8.454 28.791 1.00 92.06 238 ILE A N 1
ATOM 1848 C CA . ILE A 1 238 ? -12.398 9.801 29.171 1.00 92.06 238 ILE A CA 1
ATOM 1849 C C . ILE A 1 238 ? -11.703 10.244 30.458 1.00 92.06 238 ILE A C 1
ATOM 1851 O O . ILE A 1 238 ? -11.076 11.302 30.477 1.00 92.06 238 ILE A O 1
ATOM 1855 N N . VAL A 1 239 ? -11.765 9.423 31.514 1.00 91.06 239 VAL A N 1
ATOM 1856 C CA . VAL A 1 239 ? -11.168 9.748 32.821 1.00 91.06 239 VAL A CA 1
ATOM 1857 C C . VAL A 1 239 ? -9.668 9.982 32.681 1.00 91.06 239 VAL A C 1
ATOM 1859 O O . VAL A 1 239 ? -9.149 10.999 33.137 1.00 91.06 239 VAL A O 1
ATOM 1862 N N . LYS A 1 240 ? -8.961 9.080 31.995 1.00 89.12 240 LYS A N 1
ATOM 1863 C CA . LYS A 1 240 ? -7.510 9.186 31.822 1.00 89.12 240 LYS A CA 1
ATOM 1864 C C . LYS A 1 240 ? -7.108 10.448 31.060 1.00 89.12 240 LYS A C 1
ATOM 1866 O O . LYS A 1 240 ? -6.120 11.079 31.421 1.00 89.12 240 LYS A O 1
ATOM 1871 N N . LYS A 1 241 ? -7.860 10.835 30.027 1.00 86.62 241 LYS A N 1
ATOM 1872 C CA . LYS A 1 241 ? -7.585 12.060 29.265 1.00 86.62 241 LYS A CA 1
ATOM 1873 C C . LYS A 1 241 ? -7.921 13.325 30.047 1.00 86.62 241 LYS A C 1
ATOM 1875 O O . LYS A 1 241 ? -7.097 14.233 30.060 1.00 86.62 241 LYS A O 1
ATOM 1880 N N . ALA A 1 242 ? -9.040 13.344 30.769 1.00 83.88 242 ALA A N 1
ATOM 1881 C CA . ALA A 1 242 ? -9.411 14.459 31.640 1.00 83.88 242 ALA A CA 1
ATOM 1882 C C . ALA A 1 242 ? -8.363 14.711 32.741 1.00 83.88 242 ALA A C 1
ATOM 1884 O O . ALA A 1 242 ? -7.983 15.854 32.984 1.00 83.88 242 ALA A O 1
ATOM 1885 N N . LEU A 1 243 ? -7.835 13.648 33.359 1.00 79.50 243 LEU A N 1
ATOM 1886 C CA . LEU A 1 243 ? -6.796 13.757 34.390 1.00 79.50 243 LEU A CA 1
ATOM 1887 C C . LEU A 1 243 ? -5.442 14.231 33.836 1.00 79.50 243 LEU A C 1
ATOM 1889 O O . LEU A 1 243 ? -4.701 14.909 34.541 1.00 79.50 243 LEU A O 1
ATOM 1893 N N . CYS A 1 244 ? -5.106 13.900 32.587 1.00 68.62 244 CYS A N 1
ATOM 1894 C CA . CYS A 1 244 ? -3.862 14.357 31.962 1.00 68.62 244 CYS A CA 1
ATOM 1895 C C . CYS A 1 244 ? -3.921 15.815 31.475 1.00 68.62 244 CYS A C 1
ATOM 1897 O O . CYS A 1 244 ? -2.887 16.475 31.481 1.00 68.62 244 CYS A O 1
ATOM 1899 N N . GLU A 1 245 ? -5.089 16.329 31.073 1.00 59.97 245 GLU A N 1
ATOM 1900 C CA . GLU A 1 245 ? -5.248 17.741 30.677 1.00 59.97 245 GLU A CA 1
ATOM 1901 C C . GLU A 1 245 ? -5.230 18.702 31.884 1.00 59.97 245 GLU A C 1
ATOM 1903 O O . GLU A 1 245 ? -4.841 19.855 31.734 1.00 59.97 245 GLU A O 1
ATOM 1908 N N . GLY A 1 246 ? -5.588 18.233 33.086 1.00 52.75 246 GLY A N 1
ATOM 1909 C CA . GLY A 1 246 ? -5.578 19.038 34.319 1.00 52.75 246 GLY A CA 1
ATOM 1910 C C . GLY A 1 246 ? -4.265 19.032 35.117 1.00 52.75 246 GLY A C 1
ATOM 1911 O O . GLY A 1 246 ? -4.214 19.644 36.178 1.00 52.75 246 GLY A O 1
ATOM 1912 N N . GLY A 1 247 ? -3.227 18.318 34.658 1.00 42.53 247 GLY A N 1
ATOM 1913 C CA . GLY A 1 247 ? -2.005 18.038 35.434 1.00 42.53 247 GLY A CA 1
ATOM 1914 C C . GLY A 1 247 ? -0.691 18.545 34.828 1.00 42.53 247 GLY A C 1
ATOM 1915 O O . GLY A 1 247 ? 0.379 18.128 35.265 1.00 42.53 247 GLY A O 1
ATOM 1916 N N . CYS A 1 248 ? -0.741 19.395 33.804 1.00 38.19 248 CYS A N 1
ATOM 1917 C CA . CYS A 1 248 ? 0.434 20.051 33.224 1.00 38.19 248 CYS A CA 1
ATOM 1918 C C . CYS A 1 248 ? 0.126 21.535 33.023 1.00 38.19 248 CYS A C 1
ATOM 1920 O O . CYS A 1 248 ? -0.172 21.979 31.916 1.00 38.19 248 CYS A O 1
ATOM 1922 N N . SER A 1 249 ? 0.176 22.272 34.125 1.00 37.34 249 SER A N 1
ATOM 1923 C CA . SER A 1 249 ? 0.298 23.729 34.170 1.00 37.34 249 SER A CA 1
ATOM 1924 C C . SER A 1 249 ? 1.514 24.067 35.010 1.00 37.34 249 SER A C 1
ATOM 1926 O O . SER A 1 249 ? 1.583 23.495 36.123 1.00 37.34 249 SER A O 1
#

pLDDT: mean 89.0, std 9.74, range [37.34, 97.88]

Foldseek 3Di:
DWKKKWFWDWDDDPPDIDIWIWIDTPNDIFTQLADPVLLVVLQVVFFPDKAQDPPRGIIMTDGDLLSVLLRLCRRQANDDDSVQSVVSSVPVDHPLRVLCVLLVHDCVPHHPVNSQPDWQDDDQWIWHNSHPQWIWIGRNPFIQIAGSPLQSNVNSCVSVVNDDPVLVLLLLLLSLADHVSSHVSSNCSSVVNDDPVVSLVRSLVRLLPDPPQDPVSLVSNLVSCVVSPNNVSSVVSVVSVVVVVPPDD

Secondary structure (DSSP, 8-state):
-EEEEEEEEEEEETTEEEEEEEEEETTEEEE--S-HHHHHHHHHHH-SEEEEPTTSSEEEEEE-HHHHHHHHHHHH-TT--HHHHHHHHHHS--HHHHHHHHHT---TT--HHHHHT-EEEETTEEEE-TTTTEEEEEETTEEEEEESTTTHHHHHHHTTT---HHHHHHHHHHHTS-HHHHHHHHHHHHTT---HHHHHHHHHHHHHH-SS--HHHHHHHHHHHHHTT-HHHHHHHHHHHHHHHTS--

Radius of gyration: 23.49 Å; chains: 1; bounding box: 50×40×64 Å